Protein AF-A0A1B0FMY4-F1 (afdb_monomer_lite)

Organism: Glossina morsitans morsitans (NCBI:txid37546)

Secondary structure (DSSP, 8-state):
--------TT-SPPHHHHHHHHHHHHHHHTT-S------SSSSTT-GGGG-TT--EEEE--------TTT-SSHHHHHHHHGGG--TT-EEEE----HHHHHHHHHHHHHTT-SEEEEPPPGGGG--SHHHHHHHHHS-HHHHHHHHHHHHHHHHHHHHH-TT----S-TT-----HHHHHHHHH---TTSSEEEEETTEEEEE----SHHHHHHHHHHHHHHTTT--SPPEEEE---TT--HHHHHHHHHHH---SEEEE--S---S-----GGG--SS-HHHHHHHHHHHHHHHHHHHHTS-------

Structure (mmCIF, N/CA/C/O backbone):
data_AF-A0A1B0FMY4-F1
#
_entry.id   AF-A0A1B0FMY4-F1
#
loop_
_atom_site.group_PDB
_atom_site.id
_atom_site.type_symbol
_atom_site.label_atom_id
_atom_site.label_alt_id
_atom_site.label_comp_id
_atom_site.label_asym_id
_atom_site.label_entity_id
_atom_site.label_seq_id
_atom_site.pdbx_PDB_ins_code
_atom_site.Cartn_x
_atom_site.Cartn_y
_atom_site.Cartn_z
_atom_site.occupancy
_atom_site.B_iso_or_equiv
_atom_site.auth_seq_id
_atom_site.auth_comp_id
_atom_site.auth_asym_id
_atom_site.auth_atom_id
_atom_site.pdbx_PDB_model_num
ATOM 1 N N . MET A 1 1 ? -34.834 23.095 -19.438 1.00 34.38 1 MET A N 1
ATOM 2 C CA . MET A 1 1 ? -33.749 24.004 -19.847 1.00 34.38 1 MET A CA 1
ATOM 3 C C . MET A 1 1 ? -32.543 23.651 -18.997 1.00 34.38 1 MET A C 1
ATOM 5 O O . MET A 1 1 ? -32.388 24.184 -17.913 1.00 34.38 1 MET A O 1
ATOM 9 N N . VAL A 1 2 ? -31.801 22.627 -19.425 1.00 37.75 2 VAL A N 1
ATOM 10 C CA . VAL A 1 2 ? -30.472 22.299 -18.890 1.00 37.75 2 VAL A CA 1
ATOM 11 C C . VAL A 1 2 ? -29.518 22.676 -20.009 1.00 37.75 2 VAL A C 1
ATOM 13 O O . VAL A 1 2 ? -29.134 21.857 -20.834 1.00 37.75 2 VAL A O 1
ATOM 16 N N . GLN A 1 3 ? -29.319 23.974 -20.128 1.00 39.34 3 GLN A N 1
ATOM 17 C CA . GLN A 1 3 ? -28.393 24.634 -21.027 1.00 39.34 3 GLN A CA 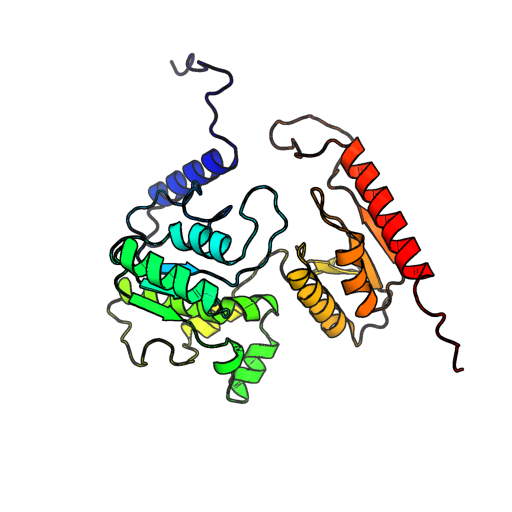1
ATOM 18 C C . GLN A 1 3 ? -28.026 25.910 -20.276 1.00 39.34 3 GLN A C 1
ATOM 20 O O . GLN A 1 3 ? -28.923 26.575 -19.760 1.00 39.34 3 GLN A O 1
ATOM 25 N N . ASP A 1 4 ? -26.725 26.159 -20.178 1.00 42.41 4 ASP A N 1
ATOM 26 C CA . ASP A 1 4 ? -26.101 27.382 -19.660 1.00 42.41 4 ASP A CA 1
ATOM 27 C C . ASP A 1 4 ? -25.738 27.387 -18.165 1.00 42.41 4 ASP A C 1
ATOM 29 O O . ASP A 1 4 ? -26.227 28.192 -17.381 1.00 42.41 4 ASP A O 1
ATOM 33 N N . ALA A 1 5 ? -24.804 26.505 -17.796 1.00 45.34 5 ALA A N 1
ATOM 34 C CA . ALA A 1 5 ? -23.846 26.775 -16.719 1.00 45.34 5 ALA A CA 1
ATOM 35 C C . ALA A 1 5 ? -22.511 26.072 -17.039 1.00 45.34 5 ALA A C 1
ATOM 37 O O . ALA A 1 5 ? -22.178 25.027 -16.485 1.00 45.34 5 ALA A O 1
ATOM 38 N N . GLN A 1 6 ? -21.786 26.603 -18.023 1.00 46.53 6 GLN A N 1
ATOM 39 C CA . GLN A 1 6 ? -20.335 26.435 -18.118 1.00 46.53 6 GLN A CA 1
ATOM 40 C C . GLN A 1 6 ? -19.760 27.814 -17.825 1.00 46.53 6 GLN A C 1
ATOM 42 O O . GLN A 1 6 ? -19.606 28.615 -18.745 1.00 46.53 6 GLN A O 1
ATOM 47 N N . ASP A 1 7 ? -19.537 28.115 -16.546 1.00 47.81 7 ASP A N 1
ATOM 48 C CA . ASP A 1 7 ? -19.221 29.484 -16.154 1.00 47.81 7 ASP A CA 1
ATOM 49 C C . ASP A 1 7 ? -17.714 29.779 -16.175 1.00 47.81 7 ASP A C 1
ATOM 51 O O . ASP A 1 7 ? -17.372 30.899 -16.535 1.00 47.81 7 ASP A O 1
ATOM 55 N N . PHE A 1 8 ? -16.783 28.834 -15.944 1.00 54.00 8 PHE A N 1
ATOM 56 C CA . PHE A 1 8 ? -15.337 29.101 -16.137 1.00 54.00 8 PHE A CA 1
ATOM 57 C C . PHE A 1 8 ? -14.478 27.857 -16.460 1.00 54.00 8 PHE A C 1
ATOM 59 O O . PHE A 1 8 ? -14.762 26.748 -16.018 1.00 54.00 8 PHE A O 1
ATOM 66 N N . GLU A 1 9 ? -13.333 28.056 -17.136 1.00 49.44 9 GLU A N 1
ATOM 67 C CA . GLU A 1 9 ? -12.286 27.037 -17.416 1.00 49.44 9 GLU A CA 1
ATOM 68 C C . GLU A 1 9 ? -11.701 26.356 -16.149 1.00 49.44 9 GLU A C 1
ATOM 70 O O . GLU A 1 9 ? -11.003 25.350 -16.253 1.00 49.44 9 GLU A O 1
ATOM 75 N N . ASN A 1 10 ? -12.014 26.877 -14.953 1.00 55.12 10 ASN A N 1
ATOM 76 C CA . ASN A 1 10 ? -11.574 26.401 -13.634 1.00 55.12 10 ASN A CA 1
ATOM 77 C C . ASN A 1 10 ? -12.690 25.735 -12.790 1.00 55.12 10 ASN A C 1
ATOM 79 O O . ASN A 1 10 ? -12.494 25.539 -11.592 1.00 55.12 10 ASN A O 1
ATOM 83 N N . ASP A 1 11 ? -13.850 25.391 -13.362 1.00 67.62 11 ASP A N 1
ATOM 84 C CA . ASP A 1 11 ? -14.962 24.780 -12.601 1.00 67.62 11 ASP A CA 1
ATOM 85 C C . ASP A 1 11 ? -14.730 23.312 -12.210 1.00 67.62 11 ASP A C 1
ATOM 87 O O . ASP A 1 11 ? -15.374 22.787 -11.300 1.00 67.62 11 ASP A O 1
ATOM 91 N N . MET A 1 12 ? -13.816 22.614 -12.888 1.00 68.94 12 MET A N 1
ATOM 92 C CA . MET A 1 12 ? -13.574 21.204 -12.600 1.00 68.94 12 MET A CA 1
ATOM 93 C C . MET A 1 12 ? -12.567 21.059 -11.451 1.00 68.94 12 MET A C 1
ATOM 95 O O . MET A 1 12 ? -11.450 21.578 -11.551 1.00 68.94 12 MET A O 1
ATOM 99 N N . PRO A 1 13 ? -12.903 20.329 -10.368 1.00 78.75 13 PRO A N 1
ATOM 100 C CA . PRO A 1 13 ? -11.942 20.029 -9.319 1.00 78.75 13 PRO A CA 1
ATOM 101 C C . PRO A 1 13 ? -10.708 19.344 -9.908 1.00 78.75 13 PRO A C 1
ATOM 103 O O . PRO A 1 13 ? -10.810 18.596 -10.883 1.00 78.75 13 PRO A O 1
ATOM 106 N N . ALA A 1 14 ? -9.549 19.528 -9.270 1.00 82.94 14 ALA A N 1
ATOM 107 C CA . ALA A 1 14 ? -8.364 18.741 -9.597 1.00 82.94 14 ALA A CA 1
ATOM 108 C C . ALA A 1 14 ? -8.722 17.245 -9.663 1.00 82.94 14 ALA A C 1
ATOM 110 O O . ALA A 1 14 ? -9.517 16.770 -8.853 1.00 82.94 14 ALA A O 1
ATOM 111 N N . TYR A 1 15 ? -8.123 16.505 -10.598 1.00 83.88 15 TYR A N 1
ATOM 112 C CA . TYR A 1 15 ? -8.534 15.138 -10.944 1.00 83.88 15 TYR A CA 1
ATOM 113 C C . TYR A 1 15 ? -8.794 14.229 -9.727 1.00 83.88 15 TYR A C 1
ATOM 115 O O . TYR A 1 15 ? -9.837 13.587 -9.637 1.00 83.88 15 TYR A O 1
ATOM 123 N N . PHE A 1 16 ? -7.892 14.226 -8.739 1.00 86.25 16 PHE A N 1
ATOM 124 C CA . PHE A 1 16 ? -8.052 13.398 -7.539 1.00 86.25 16 PHE A CA 1
ATOM 125 C C . PHE A 1 16 ? -9.198 13.867 -6.620 1.00 86.25 16 PHE A C 1
ATOM 127 O O . PHE A 1 16 ? -9.898 13.035 -6.041 1.00 86.25 16 PHE A O 1
ATOM 134 N N . ASN A 1 17 ? -9.456 15.178 -6.547 1.00 89.81 17 ASN A N 1
ATOM 135 C CA . ASN A 1 17 ? -10.616 15.726 -5.840 1.00 89.81 17 ASN A CA 1
ATOM 136 C C . ASN A 1 17 ? -11.909 15.310 -6.544 1.00 89.81 17 ASN A C 1
ATOM 138 O O . ASN A 1 17 ? -12.839 14.860 -5.885 1.00 89.81 17 ASN A O 1
ATOM 142 N N . PHE A 1 18 ? -11.950 15.404 -7.878 1.00 90.81 18 PHE A N 1
ATOM 143 C CA . PHE A 1 18 ? -13.108 14.988 -8.668 1.00 90.81 18 PHE A CA 1
ATOM 144 C C . PHE A 1 18 ? -13.426 13.499 -8.469 1.00 90.81 18 PHE A C 1
ATOM 146 O O . PHE A 1 18 ? -14.577 13.146 -8.198 1.00 90.81 18 PHE A O 1
ATOM 153 N N . LEU A 1 19 ? -12.412 12.627 -8.532 1.00 92.88 19 LEU A N 1
ATOM 154 C CA . LEU A 1 19 ? -12.582 11.195 -8.272 1.00 92.88 19 LEU A CA 1
ATOM 155 C C . LEU A 1 19 ? -13.073 10.920 -6.849 1.00 92.88 19 LEU A C 1
ATOM 157 O O . LEU A 1 19 ? -13.980 10.114 -6.661 1.00 92.88 19 LEU A O 1
ATOM 161 N N . THR A 1 20 ? -12.509 11.605 -5.854 1.00 93.56 20 THR A N 1
ATOM 162 C CA . THR A 1 20 ? -12.896 11.440 -4.447 1.00 93.56 20 THR A CA 1
ATOM 163 C C . THR A 1 20 ? -14.341 11.882 -4.210 1.00 93.56 20 THR A C 1
ATOM 165 O O . THR A 1 20 ? -15.115 11.154 -3.589 1.00 93.56 20 THR A O 1
ATOM 168 N N . THR A 1 21 ? -14.749 13.029 -4.761 1.00 93.94 21 THR A N 1
ATOM 169 C CA . THR A 1 21 ? -16.142 13.495 -4.712 1.00 93.94 21 THR A CA 1
ATOM 170 C C . THR A 1 21 ? -17.087 12.515 -5.407 1.00 93.94 21 THR A C 1
ATOM 172 O O . THR A 1 21 ? -18.129 12.175 -4.849 1.00 93.94 21 THR A O 1
ATOM 175 N N . SER A 1 22 ? -16.706 12.010 -6.584 1.00 95.19 22 SER A N 1
ATOM 176 C CA . SER A 1 22 ? -17.496 11.020 -7.326 1.00 95.19 22 SER A CA 1
ATOM 177 C C . SER A 1 22 ? -17.652 9.714 -6.540 1.00 95.19 22 SER A C 1
ATOM 179 O O . SER A 1 22 ? -18.751 9.172 -6.460 1.00 95.19 22 SER A O 1
ATOM 181 N N . ALA A 1 23 ? -16.585 9.235 -5.893 1.00 96.12 23 ALA A N 1
ATOM 182 C CA . ALA A 1 23 ? -16.630 8.041 -5.053 1.00 96.12 23 ALA A CA 1
ATOM 183 C C . ALA A 1 23 ? -17.589 8.213 -3.865 1.00 96.12 23 ALA A C 1
ATOM 185 O O . ALA A 1 23 ? -18.405 7.330 -3.605 1.00 96.12 23 ALA A O 1
ATOM 186 N N . PHE A 1 24 ? -17.553 9.361 -3.177 1.00 95.81 24 PHE A N 1
ATOM 187 C CA . PHE A 1 24 ? -18.487 9.632 -2.080 1.00 95.81 24 PHE A CA 1
ATOM 188 C C . PHE A 1 24 ? -19.941 9.701 -2.537 1.00 95.81 24 PHE A C 1
ATOM 190 O O . PHE A 1 24 ? -20.808 9.188 -1.832 1.00 95.81 24 PHE A O 1
ATOM 197 N N . HIS A 1 25 ? -20.211 10.288 -3.705 1.00 96.06 25 HIS A N 1
ATOM 198 C CA . HIS A 1 25 ? -21.557 10.293 -4.273 1.00 96.06 25 HIS A CA 1
ATOM 199 C C . HIS A 1 25 ? -22.074 8.865 -4.488 1.00 96.06 25 HIS A C 1
ATOM 201 O O . HIS A 1 25 ? -23.148 8.533 -3.996 1.00 96.06 25 HIS A O 1
ATOM 207 N N . VAL A 1 26 ? -21.263 7.994 -5.100 1.00 97.81 26 VAL A N 1
ATOM 208 C CA . VAL A 1 26 ? -21.614 6.580 -5.300 1.00 97.81 26 VAL A CA 1
ATOM 209 C C . VAL A 1 26 ? -21.835 5.857 -3.968 1.00 97.81 26 VAL A C 1
ATOM 211 O O . VAL A 1 26 ? -22.811 5.132 -3.826 1.00 97.81 26 VAL A O 1
ATOM 214 N N . PHE A 1 27 ? -20.982 6.060 -2.958 1.00 96.94 27 PHE A N 1
ATOM 215 C CA . PHE A 1 27 ? -21.157 5.410 -1.650 1.00 96.94 27 PHE A CA 1
ATOM 216 C C . PHE A 1 27 ? -22.459 5.814 -0.949 1.00 96.94 27 PHE A C 1
ATOM 218 O O . PHE A 1 27 ? -23.091 4.976 -0.302 1.00 96.94 27 PHE A O 1
ATOM 225 N N . LEU A 1 28 ? -22.854 7.084 -1.068 1.00 95.81 28 LEU A N 1
ATOM 226 C CA . LEU A 1 28 ? -24.106 7.589 -0.508 1.00 95.81 28 LEU A CA 1
ATOM 227 C C . LEU A 1 28 ? -25.321 7.029 -1.254 1.00 95.81 28 LEU A C 1
ATOM 229 O O . LEU A 1 28 ? -26.278 6.599 -0.606 1.00 95.81 28 LEU A O 1
ATOM 233 N N . ASP A 1 29 ? -25.262 6.988 -2.584 1.00 98.00 29 ASP A N 1
ATOM 234 C CA . ASP A 1 29 ? -26.341 6.474 -3.431 1.00 98.00 29 ASP A CA 1
ATOM 235 C C . ASP A 1 29 ? -26.553 4.965 -3.230 1.00 98.00 29 ASP A C 1
ATOM 237 O O . ASP A 1 29 ? -27.689 4.512 -3.069 1.00 98.00 29 ASP A O 1
ATOM 241 N N . GLU A 1 30 ? -25.461 4.201 -3.130 1.00 98.00 30 GLU A N 1
ATOM 242 C CA . GLU A 1 30 ? -25.470 2.758 -2.848 1.00 98.00 30 GLU A CA 1
ATOM 243 C C . GLU A 1 30 ? -25.744 2.428 -1.369 1.00 98.00 30 GLU A C 1
ATOM 245 O O . GLU A 1 30 ? -25.925 1.263 -1.016 1.00 98.00 30 GLU A O 1
ATOM 250 N N . LYS A 1 31 ? -25.801 3.440 -0.489 1.00 96.94 31 LYS A N 1
ATOM 251 C CA . LYS A 1 31 ? -26.086 3.306 0.954 1.00 96.94 31 LYS A CA 1
ATOM 252 C C . LYS A 1 31 ? -25.195 2.274 1.647 1.00 96.94 31 LYS A C 1
ATOM 2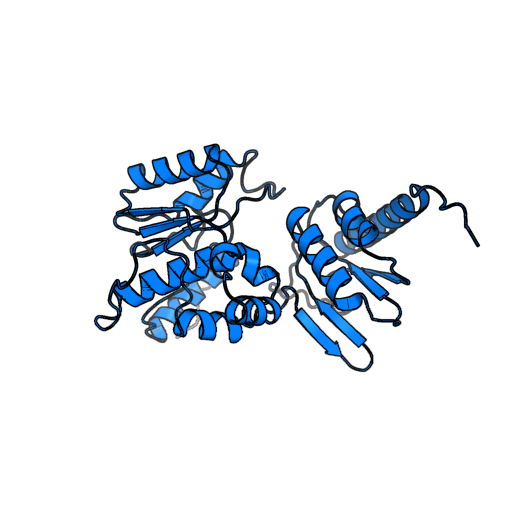54 O O . LYS A 1 31 ? -25.672 1.451 2.429 1.00 96.94 31 LYS A O 1
ATOM 259 N N . VAL A 1 32 ? -23.899 2.313 1.353 1.00 95.06 32 VAL A N 1
ATOM 260 C CA . VAL A 1 32 ? -22.942 1.356 1.921 1.00 95.06 32 VAL A CA 1
ATOM 261 C C . VAL A 1 32 ? -22.835 1.508 3.443 1.00 95.06 32 VAL A C 1
ATOM 263 O O . VAL A 1 32 ? -22.767 2.621 3.964 1.00 95.06 32 VAL A O 1
ATOM 266 N N . ASP A 1 33 ? -22.769 0.387 4.165 1.00 91.69 33 ASP A N 1
ATOM 267 C CA . ASP A 1 33 ? -22.637 0.395 5.631 1.00 91.69 33 ASP A CA 1
ATOM 268 C C . ASP A 1 33 ? -21.240 0.845 6.091 1.00 91.69 33 ASP A C 1
ATOM 270 O O . ASP A 1 33 ? -21.073 1.465 7.143 1.00 91.69 33 ASP A O 1
ATOM 274 N N . VAL A 1 34 ? -20.211 0.495 5.311 1.00 92.50 34 VAL A N 1
ATOM 275 C CA . VAL A 1 34 ? -18.798 0.720 5.629 1.00 92.50 34 VAL A CA 1
ATOM 276 C C . VAL A 1 34 ? -18.044 1.115 4.365 1.00 92.50 34 VAL A C 1
ATOM 278 O O . VAL A 1 34 ? -18.141 0.444 3.340 1.00 92.50 34 VAL A O 1
ATOM 281 N N . VAL A 1 35 ? -17.222 2.160 4.471 1.00 94.50 35 VAL A N 1
ATOM 282 C CA . VAL A 1 35 ? -16.266 2.566 3.434 1.00 94.50 35 VAL A CA 1
ATOM 283 C C . VAL A 1 35 ? -14.849 2.270 3.913 1.00 94.50 35 VAL A C 1
ATOM 285 O O . VAL A 1 35 ? -14.448 2.703 4.995 1.00 94.50 35 VAL A O 1
ATOM 288 N N . ILE A 1 36 ? -14.074 1.566 3.088 1.00 94.81 36 ILE A N 1
ATOM 289 C CA . ILE A 1 36 ? -12.621 1.453 3.241 1.00 94.81 36 ILE A CA 1
ATOM 290 C C . ILE A 1 36 ? -12.002 2.506 2.323 1.00 94.81 36 ILE A C 1
ATOM 292 O O . ILE A 1 36 ? -12.085 2.381 1.104 1.00 94.81 36 ILE A O 1
ATOM 296 N N . LEU A 1 37 ? -11.424 3.553 2.909 1.00 95.56 37 LEU A N 1
ATOM 297 C CA . LEU A 1 37 ? -10.905 4.703 2.171 1.00 95.56 37 LEU A CA 1
ATOM 298 C C . LEU A 1 37 ? -9.374 4.733 2.225 1.00 95.56 37 LEU A C 1
ATOM 300 O O . LEU A 1 37 ? -8.791 4.926 3.292 1.00 95.56 37 LEU A O 1
ATOM 304 N N . GLU A 1 38 ? -8.733 4.528 1.075 1.00 94.81 38 GLU A N 1
ATOM 305 C CA . GLU A 1 38 ? -7.287 4.698 0.912 1.00 94.81 38 GLU A CA 1
ATOM 306 C C . GLU A 1 38 ? -6.962 6.178 0.684 1.00 94.81 38 GLU A C 1
ATOM 308 O O . GLU A 1 38 ? -7.573 6.841 -0.152 1.00 94.81 38 GLU A O 1
ATOM 313 N N . VAL A 1 39 ? -5.987 6.690 1.431 1.00 94.00 39 VAL A N 1
ATOM 314 C CA . VAL A 1 39 ? -5.472 8.054 1.266 1.00 94.00 39 VAL A CA 1
ATOM 315 C C . VAL A 1 39 ? -4.630 8.126 -0.004 1.00 94.00 39 VAL A C 1
ATOM 317 O O . VAL A 1 39 ? -3.775 7.267 -0.207 1.00 94.00 39 VAL A O 1
ATOM 320 N N . GLY A 1 40 ? -4.794 9.179 -0.808 1.00 88.44 40 GLY A N 1
ATOM 321 C CA . GLY A 1 40 ? -3.970 9.384 -1.999 1.00 88.44 40 GLY A CA 1
ATOM 322 C C . GLY A 1 40 ? -2.512 9.697 -1.660 1.00 88.44 40 GLY A C 1
ATOM 323 O O . GLY A 1 40 ? -1.610 8.896 -1.903 1.00 88.44 40 GLY A O 1
ATOM 324 N N . ILE A 1 41 ? -2.262 10.886 -1.110 1.00 84.75 41 ILE A N 1
ATOM 325 C CA . ILE A 1 41 ? -0.918 11.388 -0.806 1.00 84.75 41 ILE A CA 1
ATOM 326 C C . ILE A 1 41 ? -0.914 12.012 0.593 1.00 84.75 41 ILE A C 1
ATOM 328 O O . ILE A 1 41 ? -1.572 13.010 0.865 1.00 84.75 41 ILE A O 1
ATOM 332 N N . GLY A 1 42 ? -0.106 11.452 1.494 1.00 89.69 42 GLY A N 1
ATOM 333 C CA . GLY A 1 42 ? 0.049 11.984 2.851 1.00 89.69 42 GLY A CA 1
ATOM 334 C C . GLY A 1 42 ? -1.077 11.564 3.781 1.00 89.69 42 GLY A C 1
ATOM 335 O O . GLY A 1 42 ? -1.121 10.398 4.171 1.00 89.69 42 GLY A O 1
ATOM 336 N N . GLY A 1 43 ? -1.915 12.519 4.184 1.00 93.81 43 GLY A N 1
ATOM 337 C CA . GLY A 1 43 ? -3.011 12.307 5.132 1.00 93.81 43 GLY A CA 1
ATOM 338 C C . GLY A 1 43 ? -3.673 13.607 5.578 1.00 93.81 43 GLY A C 1
ATOM 339 O O . GLY A 1 43 ? -4.827 13.834 5.246 1.00 93.81 43 GLY A O 1
ATOM 340 N N . GLU A 1 44 ? -2.956 14.483 6.293 1.00 95.38 44 GLU A N 1
ATOM 341 C CA . GLU A 1 44 ? -3.525 15.710 6.891 1.00 95.38 44 GLU A CA 1
ATOM 342 C C . GLU A 1 44 ? -4.243 16.583 5.859 1.00 95.38 44 GLU A C 1
ATOM 344 O O . GLU A 1 44 ? -5.365 17.019 6.106 1.00 95.38 44 GLU A O 1
ATOM 349 N N . PHE A 1 45 ? -3.616 16.777 4.699 1.00 92.94 45 PHE A N 1
ATOM 350 C CA . PHE A 1 45 ? -4.107 17.646 3.628 1.00 92.94 45 PHE A CA 1
ATOM 351 C C . PHE A 1 45 ? -4.636 16.880 2.410 1.00 92.94 45 PHE A C 1
ATOM 353 O O . PHE A 1 45 ? -4.858 17.478 1.359 1.00 92.94 45 PHE A O 1
ATOM 360 N N . ASP A 1 46 ? -4.815 15.564 2.523 1.00 94.12 46 ASP A N 1
ATOM 361 C CA . ASP A 1 46 ? -5.356 14.768 1.424 1.00 94.12 46 ASP A CA 1
ATOM 362 C C . ASP A 1 46 ? -6.866 15.005 1.276 1.00 94.12 46 ASP A C 1
ATOM 364 O O . ASP A 1 46 ? -7.587 15.144 2.267 1.00 94.12 46 ASP A O 1
ATOM 368 N N . CYS A 1 47 ? -7.371 15.023 0.041 1.00 93.06 47 CYS A N 1
ATOM 369 C CA . CYS A 1 47 ? -8.787 15.297 -0.218 1.00 93.06 47 CYS A CA 1
ATOM 370 C C . CYS A 1 47 ? -9.740 14.219 0.334 1.00 93.06 47 CYS A C 1
ATOM 372 O O . CYS A 1 47 ? -10.917 14.498 0.556 1.00 93.06 47 CYS A O 1
ATOM 374 N N . THR A 1 48 ? -9.240 13.015 0.637 1.00 95.31 48 THR A N 1
ATOM 375 C CA . THR A 1 48 ? -10.008 11.973 1.338 1.00 95.31 48 THR A CA 1
ATOM 376 C C . THR A 1 48 ? -10.226 12.300 2.818 1.00 95.31 48 THR A C 1
ATOM 378 O O . THR A 1 48 ? -11.176 11.805 3.428 1.00 95.31 48 THR A O 1
ATOM 381 N N . ASN A 1 49 ? -9.409 13.179 3.414 1.00 96.25 49 ASN A N 1
ATOM 382 C CA . ASN A 1 49 ? -9.418 13.476 4.850 1.00 96.25 49 ASN A CA 1
ATOM 383 C C . ASN A 1 49 ? -10.568 14.403 5.303 1.00 96.25 49 ASN A C 1
ATOM 385 O O . ASN A 1 49 ? -10.522 15.006 6.381 1.00 96.25 49 ASN A O 1
ATOM 389 N N . ILE A 1 50 ? -11.628 14.503 4.504 1.00 94.31 50 ILE A N 1
ATOM 390 C CA . ILE A 1 50 ? -12.835 15.269 4.827 1.00 94.31 50 ILE A CA 1
ATOM 391 C C . ILE A 1 50 ? -13.839 14.472 5.666 1.00 94.31 50 ILE A C 1
ATOM 393 O O . ILE A 1 50 ? -14.731 15.066 6.264 1.00 94.31 50 ILE A O 1
ATOM 397 N N . VAL A 1 51 ? -13.698 13.142 5.744 1.00 94.38 51 VAL A N 1
ATOM 398 C CA . VAL A 1 51 ? -14.633 12.269 6.470 1.00 94.38 51 VAL A CA 1
ATOM 399 C C . VAL A 1 51 ? -14.498 12.499 7.982 1.00 94.38 51 VAL A C 1
ATOM 401 O O . VAL A 1 51 ? -13.461 12.171 8.562 1.00 94.38 51 VAL A O 1
ATOM 404 N N . PRO A 1 52 ? -15.519 13.048 8.669 1.00 92.62 52 PRO A N 1
ATOM 405 C CA . PRO A 1 52 ? -15.386 13.414 10.080 1.00 92.62 52 PRO A CA 1
ATOM 406 C C . PRO A 1 52 ? -15.524 12.210 11.021 1.00 92.62 52 PRO A C 1
ATOM 408 O O . PRO A 1 52 ? -15.013 12.236 12.138 1.00 92.62 52 PRO A O 1
ATOM 411 N N . ASN A 1 53 ? -16.212 11.154 10.579 1.00 90.62 53 ASN A N 1
ATOM 412 C CA . ASN A 1 53 ? -16.601 10.007 11.397 1.00 90.62 53 ASN A CA 1
ATOM 413 C C . ASN A 1 53 ? -15.732 8.760 11.143 1.00 90.62 53 ASN A C 1
ATOM 415 O O . ASN A 1 53 ? -16.234 7.637 11.101 1.00 90.62 53 ASN A O 1
ATOM 419 N N . THR A 1 54 ? -14.424 8.939 10.958 1.00 95.50 54 THR A N 1
ATOM 420 C CA . THR A 1 54 ? -13.485 7.817 10.812 1.00 95.50 54 THR A CA 1
ATOM 421 C C . THR A 1 54 ? -13.371 7.059 12.132 1.00 95.50 54 THR A C 1
ATOM 423 O O . THR A 1 54 ? -12.710 7.516 13.060 1.00 95.50 54 THR A O 1
ATOM 426 N N . LYS A 1 55 ? -14.020 5.894 12.239 1.00 94.69 55 LYS A N 1
ATOM 427 C CA . LYS A 1 55 ? -14.019 5.091 13.477 1.00 94.69 55 LYS A CA 1
ATOM 428 C C . LYS A 1 55 ? -12.725 4.318 13.714 1.00 94.69 55 LYS A C 1
ATOM 430 O O . LYS A 1 55 ? -12.324 4.116 14.858 1.00 94.69 55 LYS A O 1
ATOM 435 N N . THR A 1 56 ? -12.089 3.884 12.632 1.00 96.50 56 THR A N 1
ATOM 436 C CA . THR A 1 56 ? -10.844 3.116 12.662 1.00 96.50 56 THR A CA 1
ATOM 437 C C . THR A 1 56 ? -9.872 3.731 11.668 1.00 96.50 56 THR A C 1
ATOM 439 O O . THR A 1 56 ? -10.235 3.910 10.509 1.00 96.50 56 THR A O 1
ATOM 442 N N . ALA A 1 57 ? -8.656 4.050 12.107 1.00 97.56 57 ALA A N 1
ATOM 443 C CA . ALA A 1 57 ? -7.603 4.598 11.260 1.00 97.56 57 ALA A CA 1
ATOM 444 C C . ALA A 1 57 ? -6.390 3.662 11.239 1.00 97.56 57 ALA A C 1
ATOM 446 O O . ALA A 1 57 ? -5.989 3.126 12.273 1.00 97.56 57 ALA A O 1
ATOM 447 N N . GLY A 1 58 ? -5.806 3.474 10.056 1.00 97.31 58 GLY A N 1
ATOM 448 C CA . GLY A 1 58 ? -4.645 2.618 9.841 1.00 97.31 58 GLY A CA 1
ATOM 449 C C . GLY A 1 58 ? -3.482 3.385 9.242 1.00 97.31 58 GLY A C 1
ATOM 450 O O . GLY A 1 58 ? -3.656 4.074 8.241 1.00 97.31 58 GLY A O 1
ATOM 451 N N . ILE A 1 59 ? -2.295 3.244 9.827 1.00 96.44 59 ILE A N 1
ATOM 452 C CA . ILE A 1 59 ? -1.061 3.833 9.299 1.00 96.44 59 ILE A CA 1
ATOM 453 C C . ILE A 1 59 ? -0.104 2.692 8.950 1.00 96.44 59 ILE A C 1
ATOM 455 O O . ILE A 1 59 ? 0.375 1.970 9.824 1.00 96.44 59 ILE A O 1
ATOM 459 N N . THR A 1 60 ? 0.130 2.498 7.651 1.00 92.06 60 THR A N 1
ATOM 460 C CA . THR A 1 60 ? 1.019 1.454 7.120 1.00 92.06 60 THR A CA 1
ATOM 461 C C . THR A 1 60 ? 2.490 1.782 7.377 1.00 92.06 60 THR A C 1
ATOM 463 O O . THR A 1 60 ? 2.827 2.851 7.894 1.00 92.06 60 THR A O 1
ATOM 466 N N . SER A 1 61 ? 3.387 0.890 6.948 1.00 86.38 61 SER A N 1
ATOM 467 C CA . SER A 1 61 ? 4.827 1.144 6.957 1.00 86.38 61 SER A CA 1
ATOM 468 C C . SER A 1 61 ? 5.187 2.476 6.280 1.00 86.38 61 SER A C 1
ATOM 470 O O . SER A 1 61 ? 4.536 2.929 5.331 1.00 86.38 61 SER A O 1
ATOM 472 N N . LEU A 1 62 ? 6.233 3.124 6.802 1.00 85.06 62 LEU A N 1
ATOM 473 C CA . LEU A 1 62 ? 6.737 4.398 6.293 1.00 85.06 62 LEU A CA 1
ATOM 474 C C . LEU A 1 62 ? 7.985 4.155 5.449 1.00 85.06 62 LEU A C 1
ATOM 476 O O . LEU A 1 62 ? 9.048 3.829 5.979 1.00 85.06 62 LEU A O 1
ATOM 480 N N . GLY A 1 63 ? 7.857 4.360 4.143 1.00 74.00 63 GLY A N 1
ATOM 481 C CA . GLY A 1 63 ? 8.988 4.460 3.231 1.00 74.00 63 GLY A CA 1
ATOM 482 C C . GLY A 1 63 ? 9.404 5.917 3.040 1.00 74.00 63 GLY A C 1
ATOM 483 O O . GLY A 1 63 ? 8.562 6.817 3.038 1.00 74.00 63 GLY A O 1
ATOM 484 N N . LEU A 1 64 ? 10.702 6.158 2.837 1.00 59.47 64 LEU A N 1
ATOM 485 C CA . LEU A 1 64 ? 11.147 7.413 2.232 1.00 59.47 64 LEU A CA 1
ATOM 486 C C . LEU A 1 64 ? 10.724 7.384 0.764 1.00 59.4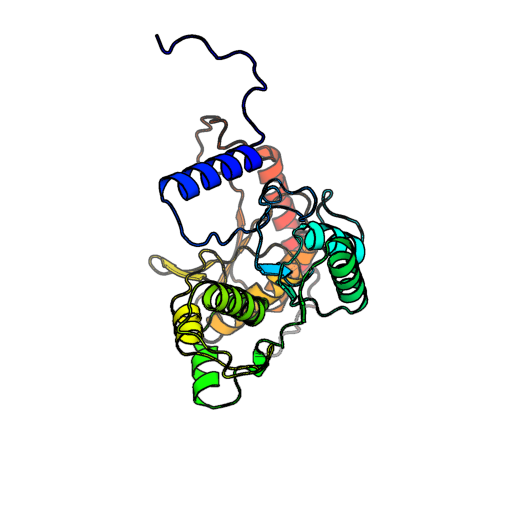7 64 LEU A C 1
ATOM 488 O O . LEU A 1 64 ? 11.427 6.840 -0.090 1.00 59.47 64 LEU A O 1
ATOM 492 N N . GLU A 1 65 ? 9.556 7.938 0.472 1.00 55.38 65 GLU A N 1
ATOM 493 C CA . GLU A 1 65 ? 9.178 8.203 -0.905 1.00 55.38 65 GLU A CA 1
ATOM 494 C C . GLU A 1 65 ? 9.918 9.456 -1.364 1.00 55.38 65 GLU A C 1
ATOM 496 O O . GLU A 1 65 ? 9.723 10.544 -0.830 1.00 55.38 65 GLU A O 1
ATOM 501 N N . GLN A 1 66 ? 10.814 9.300 -2.341 1.00 50.84 66 GLN A N 1
ATOM 502 C CA . GLN A 1 66 ? 11.411 10.432 -3.047 1.00 50.84 66 GLN A CA 1
ATOM 503 C C . GLN A 1 66 ? 10.345 11.056 -3.948 1.00 50.84 66 GLN A C 1
ATOM 505 O O . GLN A 1 66 ? 10.322 10.840 -5.158 1.00 50.84 66 GLN A O 1
ATOM 510 N N . THR A 1 67 ? 9.421 11.793 -3.349 1.00 46.34 67 THR A N 1
ATOM 511 C CA . THR A 1 67 ? 8.521 12.689 -4.061 1.00 46.34 67 THR A CA 1
ATOM 512 C C . THR A 1 67 ? 8.706 14.085 -3.487 1.00 46.34 67 THR A C 1
ATOM 514 O O . THR A 1 67 ? 8.773 14.279 -2.275 1.00 46.34 67 THR A O 1
ATOM 517 N N . ASN A 1 68 ? 8.787 15.079 -4.372 1.00 50.25 68 ASN A N 1
ATOM 518 C CA . ASN A 1 68 ? 8.933 16.499 -4.031 1.00 50.25 68 ASN A CA 1
ATOM 519 C C . ASN A 1 68 ? 7.764 17.056 -3.186 1.00 50.25 68 ASN A C 1
ATOM 521 O O . ASN A 1 68 ? 7.771 18.233 -2.844 1.00 50.25 68 ASN A O 1
ATOM 525 N N . CYS A 1 69 ? 6.755 16.237 -2.879 1.00 50.56 69 CYS A N 1
ATOM 526 C CA . CYS A 1 69 ? 5.461 16.668 -2.367 1.00 50.56 69 CYS A CA 1
ATOM 527 C C . CYS A 1 69 ? 5.249 16.394 -0.876 1.00 50.56 69 CYS A C 1
ATOM 529 O O . CYS A 1 69 ? 4.409 17.057 -0.2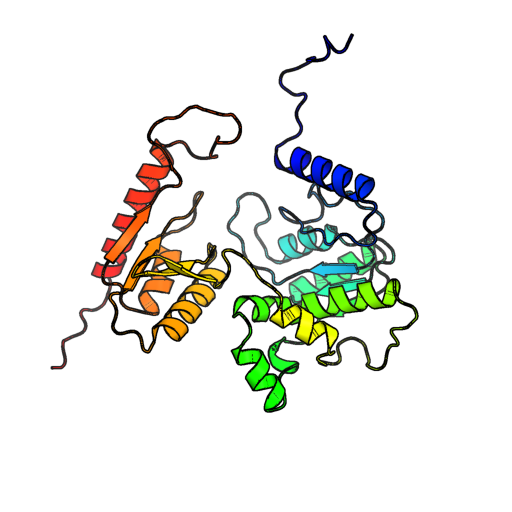80 1.00 50.56 69 CYS A O 1
ATOM 531 N N . LEU A 1 70 ? 5.942 15.418 -0.272 1.00 55.00 70 LEU A N 1
ATOM 532 C CA . LEU A 1 70 ? 5.483 14.881 1.012 1.00 55.00 70 LEU A CA 1
ATOM 533 C C . LEU A 1 70 ? 6.284 15.311 2.228 1.00 55.00 70 LEU A C 1
ATOM 535 O O . LEU A 1 70 ? 5.629 15.692 3.193 1.00 55.00 70 LEU A O 1
ATOM 539 N N . SER A 1 71 ? 7.625 15.242 2.209 1.00 59.41 71 SER A N 1
ATOM 540 C CA . SER A 1 71 ? 8.540 15.738 3.263 1.00 59.41 71 SER A CA 1
ATOM 541 C C . SER A 1 71 ? 9.973 15.208 3.100 1.00 59.41 71 SER A C 1
ATOM 543 O O . SER A 1 71 ? 10.209 14.298 2.308 1.00 59.41 71 SER A O 1
ATOM 545 N N . LYS A 1 72 ? 10.942 15.747 3.859 1.00 73.88 72 LYS A N 1
ATOM 546 C CA . LYS A 1 72 ? 12.358 15.324 3.802 1.00 73.88 72 LYS A CA 1
ATOM 547 C C . LYS A 1 72 ? 12.706 14.233 4.818 1.00 73.88 72 LYS A C 1
ATOM 549 O O . LYS A 1 72 ? 13.727 13.566 4.660 1.00 73.88 72 LYS A O 1
ATOM 554 N N . THR A 1 73 ? 11.882 14.039 5.849 1.00 87.62 73 THR A N 1
ATOM 555 C CA . THR A 1 73 ? 12.139 13.072 6.927 1.00 87.62 73 THR A CA 1
ATOM 556 C C . THR A 1 73 ? 10.961 12.128 7.163 1.00 87.62 73 THR A C 1
ATOM 558 O O . THR A 1 73 ? 9.802 12.469 6.933 1.00 87.62 73 THR A O 1
ATOM 561 N N . LEU A 1 74 ? 11.240 10.934 7.693 1.00 89.06 74 LEU A N 1
ATOM 562 C CA . LEU A 1 74 ? 10.187 9.979 8.060 1.00 89.06 74 LEU A CA 1
ATOM 563 C C . LEU A 1 74 ? 9.276 10.491 9.181 1.00 89.06 74 LEU A C 1
ATOM 565 O O . LEU A 1 74 ? 8.108 10.123 9.210 1.00 89.06 74 LEU A O 1
ATOM 569 N N . LYS A 1 75 ? 9.780 11.361 10.066 1.00 92.75 75 LYS A N 1
ATOM 570 C CA . LYS A 1 75 ? 8.986 11.983 11.137 1.00 92.75 75 LYS A CA 1
ATOM 571 C C . LYS A 1 75 ? 7.898 12.888 10.571 1.00 92.75 75 LYS A C 1
ATOM 573 O O . LYS A 1 75 ? 6.748 12.807 10.988 1.00 92.75 75 LYS A O 1
ATOM 578 N N . GLU A 1 76 ? 8.242 13.708 9.584 1.00 91.75 76 GLU A N 1
ATOM 579 C CA . GLU A 1 76 ? 7.266 14.559 8.904 1.00 91.75 76 GLU A CA 1
ATOM 580 C C . GLU A 1 76 ? 6.267 13.720 8.085 1.00 91.75 76 GLU A C 1
ATOM 582 O O . GLU A 1 76 ? 5.071 14.004 8.096 1.00 91.75 76 GLU A O 1
ATOM 587 N N . ILE A 1 77 ? 6.718 12.631 7.443 1.00 91.38 77 ILE A N 1
ATOM 588 C CA . ILE A 1 77 ? 5.820 11.682 6.758 1.00 91.38 77 ILE A CA 1
ATOM 589 C C . ILE A 1 77 ? 4.853 11.030 7.759 1.00 91.38 77 ILE A C 1
ATOM 591 O O . ILE A 1 77 ? 3.661 10.914 7.472 1.00 91.38 77 ILE A O 1
ATOM 595 N N . ALA A 1 78 ? 5.340 10.628 8.938 1.00 95.12 78 ALA A N 1
ATOM 596 C CA . ALA A 1 78 ? 4.513 10.084 10.012 1.00 95.12 78 ALA A CA 1
ATOM 597 C C . ALA A 1 78 ? 3.463 11.105 10.469 1.00 95.12 78 ALA A C 1
ATOM 599 O O . ALA A 1 78 ? 2.293 10.754 10.608 1.00 95.12 78 ALA A O 1
ATOM 600 N N . TRP A 1 79 ? 3.863 12.370 10.637 1.00 96.25 79 TRP A N 1
ATOM 601 C CA . TRP A 1 79 ? 2.968 13.468 11.002 1.00 96.25 79 TRP A CA 1
ATOM 602 C C . TRP A 1 79 ? 1.865 13.673 9.956 1.00 96.25 79 TRP A C 1
ATOM 604 O O . TRP A 1 79 ? 0.686 13.699 10.308 1.00 96.25 79 TRP A O 1
ATOM 614 N N . GLN A 1 80 ? 2.242 13.740 8.673 1.00 95.44 80 GLN A N 1
ATOM 615 C CA . GLN A 1 80 ? 1.309 13.891 7.553 1.00 95.44 80 GLN A CA 1
ATOM 616 C C . GLN A 1 80 ? 0.309 12.734 7.507 1.00 95.44 80 GLN A C 1
ATOM 618 O O . GLN A 1 80 ? -0.896 12.967 7.471 1.00 95.44 80 GLN A O 1
ATOM 623 N N . LYS A 1 81 ? 0.782 11.483 7.568 1.00 95.62 81 LYS A N 1
ATOM 624 C CA . LYS A 1 81 ? -0.084 10.291 7.528 1.00 95.62 81 LYS A CA 1
ATOM 625 C C . LYS A 1 81 ? -0.994 10.180 8.747 1.00 95.62 81 LYS A C 1
ATOM 627 O O . LYS A 1 81 ? -2.155 9.816 8.607 1.00 95.62 81 LYS A O 1
ATOM 632 N N . ALA A 1 82 ? -0.511 10.556 9.930 1.00 97.50 82 ALA A N 1
ATOM 633 C CA . ALA A 1 82 ? -1.313 10.599 11.152 1.00 97.50 82 ALA A CA 1
ATOM 634 C C . ALA A 1 82 ? -2.393 11.696 11.142 1.00 97.50 82 ALA A C 1
ATOM 636 O O . ALA A 1 82 ? -3.203 11.779 12.064 1.00 97.50 82 ALA A O 1
ATOM 637 N N . GLY A 1 83 ? -2.448 12.532 10.104 1.00 97.06 83 GLY A N 1
ATOM 638 C CA . GLY A 1 83 ? -3.492 13.534 9.947 1.00 97.06 83 GLY A CA 1
AT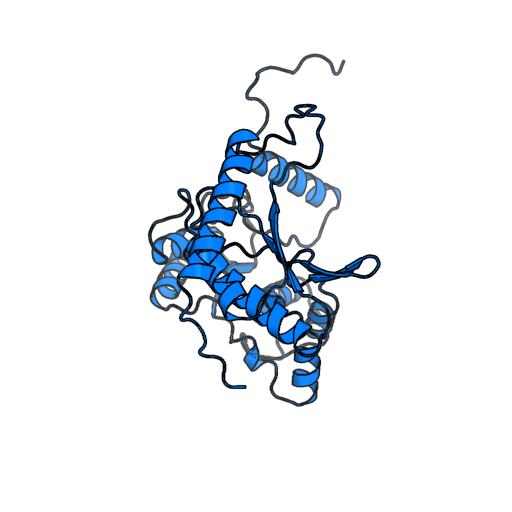OM 639 C C . GLY A 1 83 ? -4.904 13.001 9.698 1.00 97.06 83 GLY A C 1
ATOM 640 O O . GLY A 1 83 ? -5.887 13.713 9.908 1.00 97.06 83 GLY A O 1
ATOM 641 N N . ILE A 1 84 ? -5.023 11.725 9.325 1.00 97.75 84 ILE A N 1
ATOM 642 C CA . ILE A 1 84 ? -6.321 11.058 9.148 1.00 97.75 84 ILE A CA 1
ATOM 643 C C . ILE A 1 84 ? -7.019 10.707 10.466 1.00 97.75 84 ILE A C 1
ATOM 645 O O . ILE A 1 84 ? -8.179 10.298 10.464 1.00 97.75 84 ILE A O 1
ATOM 649 N N . ILE A 1 85 ? -6.317 10.831 11.598 1.00 98.44 85 ILE A N 1
ATOM 650 C CA . ILE A 1 85 ? -6.853 10.501 12.917 1.00 98.44 85 ILE A CA 1
ATOM 651 C C . ILE A 1 85 ? -7.975 11.483 13.264 1.00 98.44 85 ILE A C 1
ATOM 653 O O . ILE A 1 85 ? -7.794 12.704 13.227 1.00 98.44 85 ILE A O 1
ATOM 657 N N . LYS A 1 86 ? -9.132 10.936 13.647 1.00 97.88 86 LYS A N 1
ATOM 658 C CA . LYS A 1 86 ? -10.307 11.703 14.077 1.00 97.88 86 LYS A CA 1
ATOM 659 C C . LYS A 1 86 ? -10.608 11.475 15.566 1.00 97.88 86 LYS A C 1
ATOM 661 O O . LYS A 1 86 ? -10.228 10.429 16.109 1.00 97.88 86 LYS A O 1
ATOM 666 N N . PRO A 1 87 ? -11.298 12.415 16.234 1.00 98.00 87 PRO A N 1
ATOM 667 C CA . PRO A 1 87 ? -11.705 12.247 17.625 1.00 98.00 87 PRO A CA 1
ATOM 668 C C . PRO A 1 87 ? -12.488 10.953 17.858 1.00 98.00 87 PRO A C 1
ATOM 670 O O . PRO A 1 87 ? -13.401 10.622 17.105 1.00 98.00 87 PRO A O 1
ATOM 673 N N . GLY A 1 88 ? -12.123 10.218 18.908 1.00 97.00 88 GLY A N 1
ATOM 674 C CA . GLY A 1 88 ? -12.751 8.950 19.283 1.00 97.00 88 GLY A CA 1
ATOM 675 C C . GLY A 1 88 ? -12.404 7.757 18.384 1.00 97.00 88 GLY A C 1
ATOM 676 O O . GLY A 1 88 ? -12.959 6.682 18.587 1.00 97.00 88 GLY A O 1
ATOM 677 N N . SER A 1 89 ? -11.506 7.917 17.407 1.00 97.06 89 SER A N 1
ATOM 678 C CA . SER A 1 89 ? -11.073 6.811 16.546 1.00 97.06 89 SER A CA 1
ATOM 679 C C . SER A 1 89 ? -10.142 5.833 17.268 1.00 97.06 89 SER A C 1
ATOM 681 O O . SER A 1 89 ? -9.383 6.214 18.165 1.00 97.06 89 SER A O 1
ATOM 683 N N . THR A 1 90 ? -10.180 4.570 16.848 1.00 97.62 90 THR A N 1
ATOM 684 C CA . THR A 1 90 ? -9.156 3.573 17.173 1.00 97.62 90 THR A CA 1
ATOM 685 C C . THR A 1 90 ? -8.070 3.597 16.104 1.00 97.62 90 THR A C 1
ATOM 687 O O . THR A 1 90 ? -8.363 3.440 14.917 1.00 97.62 90 THR A O 1
ATOM 690 N N . VAL A 1 91 ? -6.816 3.769 16.516 1.00 98.25 91 VAL A N 1
ATOM 691 C CA . VAL A 1 91 ? -5.669 3.870 15.609 1.00 98.25 91 VAL A CA 1
ATOM 692 C C . VAL A 1 91 ? -4.829 2.600 15.675 1.00 98.25 91 VAL A C 1
ATOM 694 O O . VAL A 1 91 ? -4.397 2.195 16.753 1.00 98.25 91 VAL A O 1
ATOM 697 N N . TYR A 1 92 ? -4.557 2.011 14.511 1.00 97.88 92 TYR A N 1
ATOM 698 C CA . TYR A 1 92 ? -3.628 0.898 14.341 1.00 97.88 92 TYR A CA 1
ATOM 699 C C . TYR A 1 92 ? -2.454 1.307 13.453 1.00 97.88 92 TYR A C 1
ATOM 701 O O . TYR A 1 92 ? -2.628 2.020 12.463 1.00 97.88 92 TYR A O 1
ATOM 709 N N . THR A 1 93 ? -1.252 0.835 13.777 1.00 96.81 93 THR A N 1
ATOM 710 C CA . THR A 1 93 ? -0.055 1.112 12.977 1.00 96.81 93 THR A CA 1
ATOM 711 C C . THR A 1 93 ? 0.848 -0.108 12.836 1.00 96.81 93 THR A C 1
ATOM 713 O O . THR A 1 93 ? 1.032 -0.848 13.801 1.00 96.81 93 THR A O 1
ATOM 716 N N . SER A 1 94 ? 1.419 -0.305 11.641 1.00 93.94 94 SER A N 1
ATOM 717 C CA . SER A 1 94 ? 2.508 -1.267 11.377 1.00 93.94 94 SER A CA 1
ATOM 718 C C . SER A 1 94 ? 3.887 -0.598 11.294 1.00 93.94 94 SER A C 1
ATOM 720 O O . SER A 1 94 ? 4.867 -1.207 10.867 1.00 93.94 94 SER A O 1
ATOM 722 N N . VAL A 1 95 ? 3.986 0.674 11.691 1.00 93.50 95 VAL A N 1
ATOM 723 C CA . VAL A 1 95 ? 5.258 1.402 11.748 1.00 93.50 95 VAL A CA 1
ATOM 724 C C . VAL A 1 95 ? 6.144 0.823 12.847 1.00 93.50 95 VAL A C 1
ATOM 726 O O . VAL A 1 95 ? 5.703 0.661 13.977 1.00 93.50 95 VAL A O 1
ATOM 729 N N . VAL A 1 96 ? 7.406 0.550 12.505 1.00 90.69 96 VAL A N 1
ATOM 730 C CA . VAL A 1 96 ? 8.382 -0.093 13.406 1.00 90.69 96 VAL A CA 1
ATOM 731 C C . VAL A 1 96 ? 9.330 0.915 14.066 1.00 90.69 96 VAL A C 1
ATOM 733 O O . VAL A 1 96 ? 9.825 0.684 15.163 1.00 90.69 96 VAL A O 1
ATOM 736 N N . ARG A 1 97 ? 9.617 2.046 13.409 1.00 92.62 97 ARG A N 1
ATOM 737 C CA . ARG A 1 97 ? 10.580 3.034 13.924 1.00 92.62 97 ARG A CA 1
ATOM 738 C C . ARG A 1 97 ? 9.969 3.824 15.078 1.00 92.62 97 ARG A C 1
ATOM 740 O O . ARG A 1 97 ? 9.046 4.601 14.838 1.00 92.62 97 ARG A O 1
ATOM 747 N N . GLU A 1 98 ? 10.527 3.688 16.283 1.00 95.25 98 GLU A N 1
ATOM 748 C CA . GLU A 1 98 ? 9.968 4.312 17.496 1.00 95.25 98 GLU A CA 1
ATOM 749 C C . GLU A 1 98 ? 9.804 5.826 17.350 1.00 95.25 98 GLU A C 1
ATOM 751 O O . GLU A 1 98 ? 8.752 6.370 17.650 1.00 95.25 98 GLU A O 1
ATOM 756 N N . GLU A 1 99 ? 10.778 6.499 16.743 1.00 95.50 99 GLU A N 1
ATOM 757 C CA . GLU A 1 99 ? 10.736 7.946 16.509 1.00 95.50 99 GLU A CA 1
ATOM 758 C C . GLU A 1 99 ? 9.549 8.413 15.640 1.00 95.50 99 GLU A C 1
ATOM 760 O O . GLU A 1 99 ? 9.162 9.575 15.688 1.00 95.50 99 GLU A O 1
ATOM 765 N N . CYS A 1 100 ? 8.985 7.528 14.811 1.00 96.25 100 CYS A N 1
ATOM 766 C CA . CYS A 1 100 ? 7.780 7.789 14.021 1.00 96.25 100 CYS A CA 1
ATOM 767 C C . CYS A 1 100 ? 6.516 7.357 14.774 1.00 96.25 100 CYS A C 1
ATOM 769 O O . CYS A 1 100 ? 5.481 8.010 14.660 1.00 96.25 100 CYS A O 1
ATOM 771 N N . ILE A 1 101 ? 6.602 6.277 15.557 1.00 97.50 101 ILE A N 1
ATOM 772 C CA . ILE A 1 101 ? 5.536 5.831 16.462 1.00 97.50 101 ILE A CA 1
ATOM 773 C C . ILE A 1 101 ? 5.222 6.931 17.479 1.00 97.50 101 ILE A C 1
ATOM 775 O O . ILE A 1 101 ? 4.051 7.217 17.708 1.00 97.50 101 ILE A O 1
ATOM 779 N N . GLU A 1 102 ? 6.238 7.587 18.043 1.00 98.06 102 GLU A N 1
ATOM 780 C CA . GLU A 1 102 ? 6.085 8.720 18.960 1.00 98.06 102 GLU A CA 1
ATOM 781 C C . GLU A 1 102 ? 5.290 9.861 18.322 1.00 98.06 102 GLU A C 1
ATOM 783 O O . GLU A 1 102 ? 4.314 10.324 18.909 1.00 98.06 102 GLU A O 1
ATOM 788 N N . ILE A 1 103 ? 5.616 10.233 17.080 1.00 98.06 103 ILE A N 1
ATOM 789 C CA . ILE A 1 103 ? 4.868 11.251 16.329 1.00 98.06 103 ILE A CA 1
ATOM 790 C C . ILE A 1 103 ? 3.403 10.840 16.161 1.00 98.06 103 ILE A C 1
ATOM 792 O O . ILE A 1 103 ? 2.502 11.637 16.419 1.00 98.06 103 ILE A O 1
ATOM 796 N N . ILE A 1 104 ? 3.138 9.592 15.768 1.00 98.38 104 ILE A N 1
ATOM 797 C CA . ILE A 1 104 ? 1.764 9.093 15.617 1.00 98.38 104 ILE A CA 1
ATOM 798 C C . ILE A 1 104 ? 1.032 9.109 16.969 1.00 98.38 104 ILE A C 1
ATOM 800 O O . ILE A 1 104 ? -0.132 9.503 17.036 1.00 98.38 104 ILE A O 1
ATOM 804 N N . ARG A 1 105 ? 1.704 8.715 18.055 1.00 98.38 105 ARG A N 1
ATOM 805 C CA . ARG A 1 105 ? 1.160 8.688 19.419 1.00 98.38 105 ARG A CA 1
ATOM 806 C C . ARG A 1 105 ? 0.816 10.094 19.911 1.00 98.38 105 ARG A C 1
ATOM 808 O O . ARG A 1 105 ? -0.233 10.284 20.523 1.00 98.38 105 ARG A O 1
ATOM 815 N N . ASP A 1 106 ? 1.645 11.086 19.612 1.00 98.44 106 ASP A N 1
ATOM 816 C CA . ASP A 1 106 ? 1.363 12.482 19.949 1.00 98.44 106 ASP A CA 1
ATOM 817 C C . ASP A 1 106 ? 0.208 13.044 19.118 1.00 98.44 106 ASP A C 1
ATOM 819 O O . ASP A 1 106 ? -0.678 13.702 19.668 1.00 98.44 106 ASP A O 1
ATOM 823 N N . ARG A 1 107 ? 0.113 12.674 17.835 1.00 98.25 107 ARG A N 1
ATOM 824 C CA . ARG A 1 107 ? -1.052 12.995 16.994 1.00 98.25 107 ARG A CA 1
ATOM 825 C C . ARG A 1 107 ? -2.336 12.342 17.504 1.00 98.25 107 ARG A C 1
ATOM 827 O O . ARG A 1 107 ? -3.384 12.982 17.481 1.00 98.25 107 ARG A O 1
ATOM 834 N N . CYS A 1 108 ? -2.266 11.119 18.034 1.00 98.50 108 CYS A N 1
ATOM 835 C CA . CYS A 1 108 ? -3.403 10.474 18.697 1.00 98.50 108 CYS A CA 1
ATOM 836 C C . CYS A 1 108 ? -3.903 11.301 19.890 1.00 98.50 108 CYS A C 1
ATOM 838 O O . CYS A 1 108 ? -5.110 11.494 20.027 1.00 98.50 108 CYS A O 1
ATOM 840 N N . LYS A 1 109 ? -2.994 11.824 20.727 1.00 98.38 109 LYS A N 1
ATOM 841 C CA . LYS A 1 109 ? -3.356 12.694 21.861 1.00 98.38 109 LYS A CA 1
ATOM 842 C C . LYS A 1 109 ? -3.971 14.008 21.379 1.00 98.38 109 LYS A C 1
ATOM 844 O O . LYS A 1 109 ? -5.040 14.386 21.849 1.00 98.38 109 LYS A O 1
ATOM 849 N N . GLU A 1 110 ? -3.329 14.674 20.418 1.00 98.31 110 GLU A N 1
ATOM 850 C CA . GLU A 1 110 ? -3.786 15.949 19.847 1.00 98.31 110 GLU A CA 1
ATOM 851 C C . GLU A 1 110 ? -5.197 15.835 19.254 1.00 98.31 110 GLU A C 1
ATOM 853 O O . GLU A 1 110 ? -6.078 16.642 19.551 1.00 98.31 110 GLU A O 1
ATOM 858 N N . LYS A 1 111 ? -5.432 14.792 18.450 1.00 97.81 111 LYS A N 1
ATOM 859 C CA . LYS A 1 111 ? -6.704 14.549 17.757 1.00 97.81 111 LYS A CA 1
ATOM 860 C C . LYS A 1 111 ? -7.723 13.799 18.624 1.00 97.81 111 LYS A C 1
ATOM 862 O O . LYS A 1 111 ? -8.821 13.528 18.146 1.00 97.81 111 LYS A O 1
ATOM 867 N N . ARG A 1 112 ? -7.398 13.498 19.890 1.00 98.06 112 ARG A N 1
ATOM 868 C CA . ARG A 1 112 ? -8.262 12.805 20.867 1.00 98.06 112 ARG A CA 1
ATOM 869 C C . ARG A 1 112 ? -8.745 11.433 20.380 1.00 98.06 112 ARG A C 1
ATOM 871 O O . ARG A 1 112 ? -9.933 11.120 20.475 1.00 98.06 112 ARG A O 1
ATOM 878 N N . ALA A 1 113 ? -7.839 10.626 19.832 1.00 98.06 113 ALA A N 1
ATOM 879 C CA . ALA A 1 113 ? -8.113 9.222 19.535 1.00 98.06 113 ALA A CA 1
ATOM 880 C C . ALA A 1 113 ? -8.497 8.471 20.821 1.00 98.06 113 ALA A C 1
ATOM 882 O O . ALA A 1 113 ? -7.968 8.761 21.895 1.00 98.06 113 ALA A O 1
ATOM 883 N N . ALA A 1 114 ? -9.406 7.504 20.713 1.00 97.38 114 ALA A N 1
ATOM 884 C CA . ALA A 1 114 ? -9.817 6.690 21.855 1.00 97.38 114 ALA A CA 1
ATOM 885 C C . ALA A 1 114 ? -8.723 5.688 22.240 1.00 97.38 114 ALA A C 1
ATOM 887 O O . ALA A 1 114 ? -8.423 5.499 23.419 1.00 97.38 114 ALA A O 1
ATOM 888 N N . HIS A 1 115 ? -8.110 5.064 21.232 1.00 97.06 115 HIS A N 1
ATOM 889 C CA . HIS A 1 115 ? -7.146 3.987 21.419 1.00 97.06 115 HIS A CA 1
ATOM 890 C C . HIS A 1 115 ? -6.031 4.053 20.375 1.00 97.06 115 HIS A C 1
ATOM 892 O O . HIS A 1 115 ? -6.243 4.495 19.245 1.00 97.06 115 HIS A O 1
ATOM 898 N N . PHE A 1 116 ? -4.849 3.576 20.759 1.00 97.69 116 PHE A N 1
ATOM 899 C CA . PHE A 1 116 ? -3.675 3.479 19.900 1.00 97.69 116 PHE A CA 1
ATOM 900 C C . PHE A 1 116 ? -3.022 2.107 20.073 1.00 97.69 116 PHE A C 1
ATOM 902 O O . PHE A 1 116 ? -2.719 1.701 21.197 1.00 97.69 116 PHE A O 1
ATOM 909 N N . HIS A 1 117 ? -2.779 1.418 18.960 1.00 97.25 117 HIS A N 1
ATOM 910 C CA . HIS A 1 117 ? -2.211 0.077 18.937 1.00 97.25 117 HIS A CA 1
ATOM 911 C C . HIS A 1 117 ? -1.142 -0.057 17.851 1.00 97.25 117 HIS A C 1
ATOM 913 O O . HIS A 1 117 ? -1.376 0.246 16.681 1.00 97.25 117 HIS A O 1
ATOM 919 N N . THR A 1 118 ? 0.012 -0.601 18.224 1.00 96.12 118 THR A N 1
ATOM 920 C CA . THR A 1 118 ? 0.968 -1.155 17.259 1.00 96.12 118 THR A CA 1
ATOM 921 C C . THR A 1 118 ? 0.583 -2.605 16.996 1.00 96.12 118 THR A C 1
ATOM 923 O O . THR A 1 118 ? 0.436 -3.370 17.949 1.00 96.12 118 THR A O 1
ATOM 926 N N . VAL A 1 119 ? 0.367 -2.974 15.734 1.00 95.25 119 VAL A N 1
ATOM 927 C CA . VAL A 1 119 ? -0.028 -4.346 15.377 1.00 95.25 119 VAL A CA 1
ATOM 928 C C . VAL A 1 119 ? 1.177 -5.290 15.466 1.00 95.25 119 VAL A C 1
ATOM 930 O O . VAL A 1 119 ? 2.306 -4.845 15.245 1.00 95.25 119 VAL A O 1
ATOM 933 N N . PRO A 1 120 ? 0.977 -6.581 15.786 1.00 93.44 120 PRO A N 1
ATOM 934 C CA . PRO A 1 120 ? 2.076 -7.535 15.818 1.00 93.44 120 PRO A CA 1
ATOM 935 C C . PRO A 1 120 ? 2.604 -7.798 14.403 1.00 93.44 120 PRO A C 1
ATOM 937 O O . PRO A 1 120 ? 1.914 -7.548 13.408 1.00 93.44 120 PRO A O 1
ATOM 940 N N . ASP A 1 121 ? 3.817 -8.338 14.315 1.00 90.25 121 ASP A N 1
ATOM 941 C CA . ASP A 1 121 ? 4.385 -8.763 13.038 1.00 90.25 121 ASP A CA 1
ATOM 942 C C . ASP A 1 121 ? 3.494 -9.821 12.372 1.00 90.25 121 ASP A C 1
ATOM 944 O O . ASP A 1 121 ? 2.925 -10.681 13.048 1.00 90.25 121 ASP A O 1
ATOM 948 N N . PHE A 1 122 ? 3.357 -9.776 11.047 1.00 89.31 122 PHE A N 1
ATOM 949 C CA . PHE A 1 122 ? 2.436 -10.676 10.353 1.00 89.31 122 PHE A CA 1
ATOM 950 C C . PHE A 1 122 ? 2.874 -12.143 10.436 1.00 89.31 122 PHE A C 1
ATOM 952 O O . PHE A 1 122 ? 2.038 -13.041 10.427 1.00 89.31 122 PHE A O 1
ATOM 959 N N . GLU A 1 123 ? 4.169 -12.398 10.616 1.00 88.38 123 GLU A N 1
ATOM 960 C CA . GLU A 1 123 ? 4.692 -13.745 10.848 1.00 88.38 123 GLU A CA 1
ATOM 961 C C . GLU A 1 123 ? 4.174 -14.372 12.143 1.00 88.38 123 GLU A C 1
ATOM 963 O O . GLU A 1 123 ? 4.008 -15.588 12.228 1.00 88.38 123 GLU A O 1
ATOM 968 N N . SER A 1 124 ? 3.848 -13.549 13.144 1.00 91.12 124 SER A N 1
ATOM 969 C CA . SER A 1 124 ? 3.396 -14.041 14.447 1.00 91.12 124 SER A CA 1
ATOM 970 C C . SER A 1 124 ? 2.067 -14.802 14.389 1.00 91.12 124 SER A C 1
ATOM 972 O O . SER A 1 124 ? 1.776 -15.567 15.306 1.00 91.12 124 SER A O 1
ATOM 974 N N . TYR A 1 125 ? 1.299 -14.655 13.307 1.00 90.00 125 TYR A N 1
ATOM 975 C CA . TYR A 1 125 ? 0.034 -15.355 13.087 1.00 90.00 125 TYR A CA 1
ATOM 976 C C . TYR A 1 125 ? 0.212 -16.789 12.573 1.00 90.00 125 TYR A C 1
ATOM 978 O O . TYR A 1 125 ? -0.753 -17.548 12.579 1.00 90.00 125 TYR A O 1
ATOM 986 N N . PHE A 1 126 ? 1.414 -17.173 12.122 1.00 89.88 126 PHE A N 1
ATOM 987 C CA . PHE A 1 126 ? 1.658 -18.454 11.456 1.00 89.88 126 PHE A CA 1
ATOM 988 C C . PHE A 1 126 ? 2.527 -19.392 12.303 1.00 89.88 126 PHE A C 1
ATOM 990 O O . PHE A 1 126 ? 3.681 -19.657 11.978 1.00 89.88 126 PHE A O 1
ATOM 997 N N . GLN A 1 127 ? 1.969 -19.889 13.412 1.00 85.56 127 GLN A N 1
ATOM 998 C CA . GLN A 1 127 ? 2.729 -20.645 14.425 1.00 85.56 127 GLN A CA 1
ATOM 999 C C . GLN A 1 127 ? 2.671 -22.169 14.260 1.00 85.56 127 GLN A C 1
ATOM 1001 O O . GLN A 1 127 ? 3.558 -22.876 14.733 1.00 85.56 127 GLN A O 1
ATOM 1006 N N . ASN A 1 128 ? 1.624 -22.700 13.626 1.00 87.44 128 ASN A N 1
ATOM 1007 C CA . ASN A 1 128 ? 1.440 -24.142 13.449 1.00 87.44 128 ASN A CA 1
ATOM 1008 C C . ASN A 1 128 ? 1.526 -24.551 11.968 1.00 87.44 128 ASN A C 1
ATOM 1010 O O . ASN A 1 128 ? 1.501 -23.719 11.063 1.00 87.44 128 ASN A O 1
ATOM 1014 N N . GLU A 1 129 ? 1.607 -25.859 11.712 1.00 86.56 129 GLU A N 1
ATOM 1015 C CA . GLU A 1 129 ? 1.768 -26.407 10.358 1.00 86.56 129 GLU A CA 1
ATOM 1016 C C . GLU A 1 129 ? 0.637 -25.992 9.400 1.00 86.56 129 GLU A C 1
ATOM 1018 O O . GLU A 1 129 ? 0.872 -25.743 8.216 1.00 86.56 129 GLU A O 1
ATOM 1023 N N . LYS A 1 130 ? -0.598 -25.894 9.903 1.00 86.44 130 LYS A N 1
ATOM 1024 C CA . LYS A 1 130 ? -1.753 -25.473 9.103 1.00 86.44 130 LYS A CA 1
ATOM 1025 C C . LYS A 1 130 ? -1.615 -24.011 8.678 1.00 86.44 130 LYS A C 1
ATOM 1027 O O . LYS A 1 130 ? -1.875 -23.693 7.519 1.00 86.44 130 LYS A O 1
ATOM 1032 N N . ASP A 1 131 ? -1.181 -23.148 9.586 1.00 85.69 131 ASP A N 1
ATOM 1033 C CA . ASP A 1 131 ? -1.005 -21.727 9.305 1.00 85.69 131 ASP A CA 1
ATOM 1034 C C . ASP A 1 131 ? 0.186 -21.493 8.364 1.00 85.69 131 ASP A C 1
ATOM 1036 O O . ASP A 1 131 ? 0.100 -20.682 7.446 1.00 85.69 131 ASP A O 1
ATOM 1040 N N . LEU A 1 132 ? 1.267 -22.265 8.496 1.00 85.50 132 LEU A N 1
ATOM 1041 C CA . LEU A 1 132 ? 2.389 -22.208 7.553 1.00 85.50 132 LEU A CA 1
ATOM 1042 C C . LEU A 1 132 ? 1.961 -22.579 6.124 1.00 85.50 132 LEU A C 1
ATOM 1044 O O . LEU A 1 132 ? 2.307 -21.870 5.181 1.00 85.50 132 LEU A O 1
ATOM 1048 N N . LYS A 1 133 ? 1.131 -23.617 5.956 1.00 86.38 133 LYS A N 1
ATOM 1049 C CA . LYS A 1 133 ? 0.543 -23.961 4.645 1.00 86.38 133 LYS A CA 1
ATOM 1050 C C . LYS A 1 133 ? -0.360 -22.853 4.108 1.00 86.38 133 LYS A C 1
ATOM 1052 O O . LYS A 1 133 ? -0.354 -22.579 2.910 1.00 86.38 133 LYS A O 1
ATOM 1057 N N . LEU A 1 134 ? -1.129 -22.195 4.980 1.00 86.06 134 LEU A N 1
ATOM 1058 C CA . LEU A 1 134 ? -1.908 -21.020 4.592 1.00 86.06 134 LEU A CA 1
ATOM 1059 C C . LEU A 1 134 ? -0.981 -19.915 4.081 1.00 86.06 134 LEU A C 1
ATOM 1061 O O . LEU A 1 134 ? -1.219 -19.391 2.997 1.00 86.06 134 LEU A O 1
ATOM 1065 N N . LYS A 1 135 ? 0.090 -19.595 4.808 1.00 84.56 135 LYS A N 1
ATOM 1066 C CA . LYS A 1 135 ? 1.054 -18.560 4.424 1.00 84.56 135 LYS A CA 1
ATOM 1067 C C . LYS A 1 135 ? 1.635 -18.791 3.028 1.00 84.56 135 LYS A C 1
ATOM 1069 O O . LYS A 1 135 ? 1.726 -17.844 2.254 1.00 84.56 135 LYS A O 1
ATOM 1074 N N . GLU A 1 136 ? 1.968 -20.034 2.680 1.00 82.81 136 GLU A N 1
ATOM 1075 C CA . GLU A 1 136 ? 2.469 -20.399 1.343 1.00 82.81 136 GLU A CA 1
ATOM 1076 C C . GLU A 1 136 ? 1.472 -20.100 0.212 1.00 82.81 136 GLU A C 1
ATOM 1078 O O . GLU A 1 136 ? 1.877 -19.879 -0.930 1.00 82.81 136 GLU A O 1
ATOM 1083 N N . SER A 1 137 ? 0.172 -20.076 0.520 1.00 81.12 137 SER A N 1
ATOM 1084 C CA . SER A 1 137 ? -0.885 -19.731 -0.436 1.00 81.12 137 SER A CA 1
ATOM 1085 C C . SER A 1 137 ? -1.139 -18.223 -0.562 1.00 81.12 137 SER A C 1
ATOM 1087 O O . SER A 1 137 ? -1.810 -17.796 -1.503 1.00 81.12 137 SER A O 1
ATOM 1089 N N . LEU A 1 138 ? -0.608 -17.407 0.355 1.00 81.75 138 LEU A N 1
ATOM 1090 C CA . LEU A 1 138 ? -0.803 -15.959 0.352 1.00 81.75 138 LEU A CA 1
ATOM 1091 C C . LEU A 1 138 ? 0.200 -15.253 -0.566 1.00 81.75 138 LEU A C 1
ATOM 1093 O O . LEU A 1 138 ? 1.310 -15.719 -0.821 1.00 81.75 138 LEU A O 1
ATOM 1097 N N . SER A 1 139 ? -0.184 -14.071 -1.053 1.00 72.44 139 SER A N 1
ATOM 1098 C CA . SER A 1 139 ? 0.736 -13.219 -1.807 1.00 72.44 139 SER A CA 1
ATOM 1099 C C . SER A 1 139 ? 1.786 -12.592 -0.879 1.00 72.44 139 SER A C 1
ATOM 1101 O O . SER A 1 139 ? 1.474 -12.188 0.241 1.00 72.44 139 SER A O 1
ATOM 1103 N N . ASN A 1 140 ? 3.014 -12.399 -1.370 1.00 68.50 140 ASN A N 1
ATOM 1104 C CA . ASN A 1 140 ? 4.062 -11.710 -0.602 1.00 68.50 140 ASN A CA 1
ATOM 1105 C C . ASN A 1 140 ? 3.679 -10.265 -0.218 1.00 68.50 140 ASN A C 1
ATOM 1107 O O . ASN A 1 140 ? 4.198 -9.734 0.756 1.00 68.50 140 ASN A O 1
ATOM 1111 N N . VAL A 1 141 ? 2.765 -9.619 -0.953 1.00 69.50 141 VAL A N 1
ATOM 1112 C CA . VAL A 1 141 ? 2.289 -8.260 -0.627 1.00 69.50 141 VAL A CA 1
ATOM 1113 C C . VAL A 1 141 ? 1.348 -8.276 0.575 1.00 69.50 141 VAL A C 1
ATOM 1115 O O . VAL A 1 141 ? 1.384 -7.358 1.395 1.00 69.50 141 VAL A O 1
ATOM 1118 N N . SER A 1 142 ? 0.573 -9.350 0.739 1.00 72.06 142 SER A N 1
ATOM 1119 C CA . SER A 1 142 ? -0.246 -9.573 1.932 1.00 72.06 142 SER A CA 1
ATOM 1120 C C . SER A 1 142 ? 0.608 -9.655 3.200 1.00 72.06 142 SER A C 1
ATOM 1122 O O . SER A 1 142 ? 0.107 -9.332 4.270 1.00 72.06 142 SER A O 1
ATOM 1124 N N . LEU A 1 143 ? 1.896 -10.009 3.096 1.00 69.69 143 LEU A N 1
ATOM 1125 C CA . LEU A 1 143 ? 2.785 -10.092 4.256 1.00 69.69 143 LEU A CA 1
ATOM 1126 C C . LEU A 1 143 ? 3.112 -8.723 4.873 1.00 69.69 143 LEU A C 1
ATOM 1128 O O . LEU A 1 143 ? 3.242 -8.622 6.086 1.00 69.69 143 LEU A O 1
ATOM 1132 N N . LEU A 1 144 ? 3.196 -7.661 4.064 1.00 73.50 144 LEU A N 1
ATOM 1133 C CA . LEU A 1 144 ? 3.583 -6.327 4.548 1.00 73.50 144 LEU A CA 1
ATOM 1134 C C . LEU A 1 144 ? 2.507 -5.666 5.414 1.00 73.50 144 LEU A C 1
ATOM 1136 O O . LEU A 1 144 ? 2.801 -5.085 6.454 1.00 73.50 144 LEU A O 1
ATOM 1140 N N . ASN A 1 145 ? 1.257 -5.717 4.949 1.00 82.31 145 ASN A N 1
ATOM 1141 C CA . ASN A 1 145 ? 0.141 -4.979 5.546 1.00 82.31 145 ASN A CA 1
ATOM 1142 C C . ASN A 1 145 ? -0.987 -5.899 6.034 1.00 82.31 145 ASN A C 1
ATOM 1144 O O . ASN A 1 145 ? -2.043 -5.408 6.432 1.00 82.31 145 ASN A O 1
ATOM 1148 N N . GLY A 1 146 ? -0.786 -7.221 6.017 1.00 88.62 146 GLY A N 1
ATOM 1149 C CA . GLY A 1 146 ? -1.796 -8.206 6.406 1.00 88.62 146 GLY A CA 1
ATOM 1150 C C . GLY A 1 146 ? -2.238 -8.043 7.854 1.00 88.62 146 GLY A C 1
ATOM 1151 O O . GLY A 1 146 ? -3.436 -7.965 8.113 1.00 88.62 146 GLY A O 1
ATOM 1152 N N . SER A 1 147 ? -1.282 -7.881 8.776 1.00 92.38 147 SER A N 1
ATOM 1153 C CA . SER A 1 147 ? -1.570 -7.682 10.205 1.00 92.38 147 SER A CA 1
ATOM 1154 C C . SER A 1 147 ? -2.413 -6.425 10.422 1.00 92.38 147 SER A C 1
ATOM 1156 O O . SER A 1 147 ? -3.483 -6.475 11.027 1.00 92.38 147 SER A O 1
ATOM 1158 N N . LEU A 1 148 ? -1.994 -5.303 9.825 1.00 93.81 148 LEU A N 1
ATOM 1159 C CA . LEU A 1 148 ? -2.736 -4.048 9.903 1.00 93.81 148 LEU A CA 1
ATOM 1160 C C . LEU A 1 148 ? -4.148 -4.196 9.321 1.00 93.81 148 LEU A C 1
ATOM 1162 O O . LEU A 1 148 ? -5.122 -3.838 9.976 1.00 93.81 148 LEU A O 1
ATOM 1166 N N . THR A 1 149 ? -4.274 -4.786 8.133 1.00 92.06 149 THR A N 1
ATOM 1167 C CA . THR A 1 149 ? -5.566 -4.996 7.459 1.00 92.06 149 THR A CA 1
ATOM 1168 C C . THR A 1 149 ? -6.509 -5.858 8.297 1.00 92.06 149 THR A C 1
ATOM 1170 O O . THR A 1 149 ? -7.692 -5.533 8.416 1.00 92.06 149 THR A O 1
ATOM 1173 N N . MET A 1 150 ? -5.999 -6.927 8.917 1.00 92.12 150 MET A N 1
ATOM 1174 C CA . MET A 1 150 ? -6.778 -7.783 9.810 1.00 92.12 150 MET A CA 1
ATOM 1175 C C . MET A 1 150 ? -7.307 -7.006 11.014 1.00 92.12 150 MET A C 1
ATOM 1177 O O . MET A 1 150 ? -8.495 -7.097 11.317 1.00 92.12 150 MET A O 1
ATOM 1181 N N . HIS A 1 151 ? -6.458 -6.209 11.665 1.00 93.38 151 HIS A N 1
ATOM 1182 C CA . HIS A 1 151 ? -6.853 -5.406 12.819 1.00 93.38 151 HIS A CA 1
ATOM 1183 C C . HIS A 1 151 ? -7.886 -4.332 12.471 1.00 93.38 151 HIS A C 1
ATOM 1185 O O . HIS A 1 151 ? -8.886 -4.201 13.178 1.00 93.38 151 HIS A O 1
ATOM 1191 N N . LEU A 1 152 ? -7.692 -3.614 11.360 1.00 94.50 152 LEU A N 1
ATOM 1192 C CA . LEU A 1 152 ? -8.652 -2.615 10.884 1.00 94.50 152 LEU A CA 1
ATOM 1193 C C . LEU A 1 152 ? -10.016 -3.248 10.590 1.00 94.50 152 LEU A C 1
ATOM 1195 O O . LEU A 1 152 ? -11.046 -2.761 11.057 1.00 94.50 152 LEU A O 1
ATOM 1199 N N . SER A 1 153 ? -10.008 -4.364 9.856 1.00 92.06 153 SER A N 1
ATOM 1200 C CA . SER A 1 153 ? -11.226 -5.072 9.454 1.00 92.06 153 SER A CA 1
ATOM 1201 C C . SER A 1 153 ? -11.962 -5.641 10.664 1.00 92.06 153 SER A C 1
ATOM 1203 O O . SER A 1 153 ? -13.173 -5.480 10.784 1.00 92.06 153 SER A O 1
ATOM 1205 N N . LEU A 1 154 ? -11.240 -6.276 11.592 1.00 89.94 154 LEU A N 1
ATOM 1206 C CA . LEU A 1 154 ? -11.829 -6.882 12.782 1.00 89.94 154 LEU A CA 1
ATOM 1207 C C . LEU A 1 154 ? -12.417 -5.829 13.726 1.00 89.94 154 LEU A C 1
ATOM 1209 O O . LEU A 1 154 ? -13.535 -6.011 14.203 1.00 89.94 154 LEU A O 1
ATOM 1213 N N . ASN A 1 155 ? -11.708 -4.719 13.954 1.00 91.50 155 ASN A N 1
ATOM 1214 C CA . ASN A 1 155 ? -12.225 -3.617 14.763 1.00 91.50 155 ASN A CA 1
ATOM 1215 C C . ASN A 1 155 ? -13.483 -3.003 14.130 1.00 91.50 155 ASN A C 1
ATOM 1217 O O . ASN A 1 155 ? -14.484 -2.808 14.816 1.00 91.50 155 ASN A O 1
ATOM 1221 N N . CYS A 1 156 ? -13.470 -2.772 12.814 1.00 90.88 156 CYS A N 1
ATOM 1222 C CA . CYS A 1 156 ? -14.640 -2.275 12.096 1.00 90.88 156 CYS A CA 1
ATOM 1223 C C . CYS A 1 156 ? -15.834 -3.237 12.203 1.00 90.88 156 CYS A C 1
ATOM 1225 O O . CYS A 1 156 ? -16.942 -2.808 12.525 1.00 90.88 156 CYS A O 1
ATOM 1227 N N . LEU A 1 157 ? -15.619 -4.540 12.001 1.00 88.94 157 LEU A N 1
ATOM 1228 C CA . LEU A 1 157 ? -16.680 -5.536 12.134 1.00 88.94 157 LEU A CA 1
ATOM 1229 C C . LEU A 1 157 ? -17.251 -5.555 13.555 1.00 88.94 157 LEU A C 1
ATOM 1231 O O . LEU A 1 157 ? -18.464 -5.475 13.701 1.00 88.94 157 LEU A O 1
ATOM 1235 N N . ARG A 1 158 ? -16.410 -5.587 14.597 1.00 87.19 158 ARG A N 1
ATOM 1236 C CA . ARG A 1 158 ? -16.849 -5.589 16.008 1.00 87.19 158 ARG A CA 1
ATOM 1237 C C . ARG A 1 158 ? -17.680 -4.362 16.379 1.00 87.19 158 ARG A C 1
ATOM 1239 O O . ARG A 1 158 ? -18.660 -4.481 17.103 1.00 87.19 158 ARG A O 1
ATOM 1246 N N . GLN A 1 159 ? -17.339 -3.193 15.842 1.00 86.81 159 GLN A N 1
ATOM 1247 C CA . GLN A 1 159 ? -18.111 -1.969 16.076 1.00 86.81 159 GLN A CA 1
ATOM 1248 C C . GLN A 1 159 ? -19.505 -1.996 15.428 1.00 86.81 159 GLN A C 1
ATOM 1250 O O . GLN A 1 159 ? -20.401 -1.294 15.892 1.00 86.81 159 GLN A O 1
ATOM 1255 N N . ASN A 1 160 ? -19.700 -2.803 14.381 1.00 86.50 160 ASN A N 1
ATOM 1256 C CA . ASN A 1 160 ? -20.947 -2.865 13.613 1.00 86.50 160 ASN A CA 1
ATOM 1257 C C . ASN A 1 160 ? -21.743 -4.167 13.830 1.00 86.50 160 ASN A C 1
ATOM 1259 O O . ASN A 1 160 ? -22.888 -4.276 13.393 1.00 86.50 160 ASN A O 1
ATOM 1263 N N . ARG A 1 161 ? -21.167 -5.168 14.507 1.00 84.88 161 ARG A N 1
ATOM 1264 C CA . ARG A 1 161 ? -21.731 -6.516 14.674 1.00 84.88 161 ARG A CA 1
ATOM 1265 C C . ARG A 1 161 ? -21.775 -6.908 16.147 1.00 84.88 161 ARG A C 1
ATOM 1267 O O . ARG A 1 161 ? -20.746 -7.173 16.756 1.00 84.88 161 ARG A O 1
ATOM 1274 N N . LYS A 1 162 ? -22.985 -7.000 16.708 1.00 79.62 162 LYS A N 1
ATOM 1275 C CA . LYS A 1 162 ? -23.211 -7.363 18.123 1.00 79.62 162 LYS A CA 1
ATOM 1276 C C . LYS A 1 162 ? -22.885 -8.824 18.448 1.00 79.62 162 LYS A C 1
ATOM 1278 O O . LYS A 1 162 ? -22.700 -9.157 19.610 1.00 79.62 162 LYS A O 1
ATOM 1283 N N . ASP A 1 163 ? -22.860 -9.689 17.438 1.00 82.50 163 ASP A N 1
ATOM 1284 C CA . ASP A 1 163 ? -22.561 -11.119 17.550 1.00 82.50 163 ASP A CA 1
ATOM 1285 C C . ASP A 1 163 ? -21.056 -11.421 17.620 1.00 82.50 163 ASP A C 1
ATOM 1287 O O . ASP A 1 163 ? -20.669 -12.551 17.902 1.00 82.50 163 ASP A O 1
ATOM 1291 N N . MET A 1 164 ? -20.201 -10.423 17.383 1.00 77.62 164 MET A N 1
ATOM 1292 C CA . MET A 1 164 ? -18.750 -10.566 17.470 1.00 77.62 164 MET A CA 1
ATOM 1293 C C . MET A 1 164 ? -18.269 -10.144 18.861 1.00 77.62 164 MET A C 1
ATOM 1295 O O . MET A 1 164 ? -18.232 -8.955 19.168 1.00 77.62 164 MET A O 1
ATOM 1299 N N . SER A 1 165 ? -17.884 -11.109 19.697 1.00 71.44 165 SER A N 1
ATOM 1300 C CA . SER A 1 165 ? -17.284 -10.848 21.010 1.00 71.44 165 SER A CA 1
ATOM 1301 C C . SER A 1 165 ? -15.755 -10.724 20.949 1.00 71.44 165 SER A C 1
ATOM 1303 O O . SER A 1 165 ? -15.086 -11.231 20.040 1.00 71.44 165 SER A O 1
ATOM 1305 N N . ASP A 1 166 ? -15.186 -10.048 21.950 1.00 68.62 166 ASP A N 1
ATOM 1306 C CA . ASP A 1 166 ? -13.744 -10.009 22.194 1.00 68.62 166 ASP A CA 1
ATOM 1307 C C . ASP A 1 166 ? -13.302 -11.290 22.916 1.00 68.62 166 ASP A C 1
ATOM 1309 O O . ASP A 1 166 ? -13.111 -11.313 24.128 1.00 68.62 166 ASP A O 1
ATOM 1313 N N . GLU A 1 167 ? -13.154 -12.383 22.166 1.00 74.62 167 GLU A N 1
ATOM 1314 C CA . GLU A 1 167 ? -12.588 -13.632 22.703 1.00 74.62 167 GLU A CA 1
ATOM 1315 C C . GLU A 1 167 ? -11.089 -13.492 23.032 1.00 74.62 167 GLU A C 1
ATOM 1317 O O . GLU A 1 167 ? -10.568 -14.159 23.923 1.00 74.62 167 GLU A O 1
ATOM 1322 N N . TYR A 1 168 ? -10.402 -12.574 22.348 1.00 79.19 168 TYR A N 1
ATOM 1323 C CA . TYR A 1 168 ? -8.964 -12.352 22.474 1.00 79.19 168 TYR A CA 1
ATOM 1324 C C . TYR A 1 168 ? -8.651 -10.883 22.735 1.00 79.19 168 TYR A C 1
ATOM 1326 O O . TYR A 1 168 ? -9.320 -9.991 22.202 1.00 79.19 168 TYR A O 1
ATOM 1334 N N . SER A 1 169 ? -7.587 -10.634 23.504 1.00 83.62 169 SER A N 1
ATOM 1335 C CA . SER A 1 169 ? -7.095 -9.279 23.745 1.00 83.62 169 SER A CA 1
ATOM 1336 C C . SER A 1 169 ? -6.643 -8.615 22.442 1.00 83.62 169 SER A C 1
ATOM 1338 O O . SER A 1 169 ? -6.224 -9.277 21.483 1.00 83.62 169 SER A O 1
ATOM 1340 N N . VAL A 1 170 ? -6.715 -7.283 22.409 1.00 81.62 170 VAL A N 1
ATOM 1341 C CA . VAL A 1 170 ? -6.231 -6.494 21.272 1.00 81.62 170 VAL A CA 1
ATOM 1342 C C . VAL A 1 170 ? -4.754 -6.824 21.024 1.00 81.62 170 VAL A C 1
ATOM 1344 O O . VAL A 1 170 ? -3.963 -6.841 21.961 1.00 81.62 170 VAL A O 1
ATOM 1347 N N . ASN A 1 171 ? -4.403 -7.085 19.762 1.00 87.38 171 ASN A N 1
ATOM 1348 C CA . ASN A 1 171 ? -3.077 -7.521 19.288 1.00 87.38 171 ASN A CA 1
ATOM 1349 C C . ASN A 1 171 ? -2.679 -8.973 19.587 1.00 87.38 171 ASN A C 1
ATOM 1351 O O . ASN A 1 171 ? -1.542 -9.342 19.300 1.00 87.38 171 ASN A O 1
ATOM 1355 N N . THR A 1 172 ? -3.584 -9.821 20.088 1.00 88.38 172 THR A N 1
ATOM 1356 C CA . THR A 1 172 ? -3.327 -11.270 20.078 1.00 88.38 172 THR A CA 1
ATOM 1357 C C . THR A 1 172 ? -3.213 -11.752 18.626 1.00 88.38 172 THR A C 1
ATOM 1359 O O . THR A 1 172 ? -4.177 -11.579 17.871 1.00 88.38 172 THR A O 1
ATOM 1362 N N . PRO A 1 173 ? -2.082 -12.356 18.212 1.00 87.88 173 PRO A N 1
ATOM 1363 C CA . PRO A 1 173 ? -1.910 -12.834 16.850 1.00 87.88 173 PRO A CA 1
ATOM 1364 C C . PRO A 1 173 ? -2.722 -14.114 16.644 1.00 87.88 173 PRO A C 1
ATOM 1366 O O . PRO A 1 173 ? -2.277 -15.223 16.931 1.00 87.88 173 PRO A O 1
ATOM 1369 N N . TYR A 1 174 ? -3.957 -13.939 16.185 1.00 86.56 174 TYR A N 1
ATOM 1370 C CA . TYR A 1 174 ? -4.906 -15.021 15.963 1.00 86.56 174 TYR A CA 1
ATOM 1371 C C . TYR A 1 174 ? -5.621 -14.867 14.618 1.00 86.56 174 TYR A C 1
ATOM 1373 O O . TYR A 1 174 ? -6.123 -13.795 14.271 1.00 86.56 174 TYR A O 1
ATOM 1381 N N . LEU A 1 175 ? -5.681 -15.963 13.859 1.00 87.19 175 LEU A N 1
ATOM 1382 C CA . LEU A 1 175 ? -6.363 -16.036 12.571 1.00 87.19 175 LEU A CA 1
ATOM 1383 C C . LEU A 1 175 ? -7.809 -16.504 12.761 1.00 87.19 175 LEU A C 1
ATOM 1385 O O . LEU A 1 175 ? -8.092 -17.699 12.847 1.00 87.19 175 LEU A O 1
ATOM 1389 N N . THR A 1 176 ? -8.748 -15.559 12.765 1.00 86.12 176 THR A N 1
ATOM 1390 C CA . THR A 1 176 ? -10.177 -15.896 12.707 1.00 86.12 176 THR A CA 1
ATOM 1391 C C . THR A 1 176 ? -10.524 -16.545 11.363 1.00 86.12 176 THR A C 1
ATOM 1393 O O . THR A 1 176 ? -9.873 -16.296 10.345 1.00 86.12 176 THR A O 1
ATOM 1396 N N . GLN A 1 177 ? -11.601 -17.336 11.310 1.00 85.44 177 GLN A N 1
ATOM 1397 C CA . GLN A 1 177 ? -12.061 -17.936 10.049 1.00 85.44 177 GLN A CA 1
ATOM 1398 C C . GLN A 1 177 ? -12.367 -16.873 8.979 1.00 85.44 177 GLN A C 1
ATOM 1400 O O . GLN A 1 177 ? -12.080 -17.069 7.798 1.00 85.44 177 GLN A O 1
ATOM 1405 N N . GLN A 1 178 ? -12.913 -15.728 9.392 1.00 86.19 178 GLN A N 1
ATOM 1406 C CA . GLN A 1 178 ? -13.203 -14.587 8.530 1.00 86.19 178 GLN A CA 1
ATOM 1407 C C . GLN A 1 178 ? -11.915 -13.956 7.993 1.00 86.19 178 GLN A C 1
ATOM 1409 O O . GLN A 1 178 ? -11.854 -13.654 6.803 1.00 86.19 178 GLN A O 1
ATOM 1414 N N . ALA A 1 179 ? -10.879 -13.809 8.829 1.00 87.69 179 ALA A N 1
ATOM 1415 C CA . ALA A 1 179 ? -9.578 -13.306 8.396 1.00 87.69 179 ALA A CA 1
ATOM 1416 C C . ALA A 1 179 ? -8.932 -14.248 7.372 1.00 87.69 179 ALA A C 1
ATOM 1418 O O . ALA A 1 179 ? -8.528 -13.795 6.306 1.00 87.69 179 ALA A O 1
ATOM 1419 N N . VAL A 1 180 ? -8.923 -15.560 7.634 1.00 88.25 180 VAL A N 1
ATOM 1420 C CA . VAL A 1 180 ? -8.406 -16.564 6.686 1.00 88.25 180 VAL A CA 1
ATOM 1421 C C . VAL A 1 180 ? -9.156 -16.498 5.355 1.00 88.25 180 VAL A C 1
ATOM 1423 O O . VAL A 1 180 ? -8.536 -16.431 4.295 1.00 88.25 180 VAL A O 1
ATOM 1426 N N . LYS A 1 181 ? -10.494 -16.454 5.395 1.00 89.00 181 LYS A N 1
ATOM 1427 C CA . LYS A 1 181 ? -11.323 -16.326 4.189 1.00 89.00 181 LYS A CA 1
ATOM 1428 C C . LYS A 1 181 ? -11.037 -15.023 3.437 1.00 89.00 181 LYS A C 1
ATOM 1430 O O . LYS A 1 181 ? -10.984 -15.043 2.211 1.00 89.00 181 LYS A O 1
ATOM 1435 N N . GLY A 1 182 ? -10.868 -13.904 4.139 1.00 89.06 182 GLY A N 1
ATOM 1436 C CA . GLY A 1 182 ? -10.534 -12.614 3.536 1.00 89.06 182 GLY A CA 1
ATOM 1437 C C . GLY A 1 182 ? -9.161 -12.627 2.865 1.00 89.06 182 GLY A C 1
ATOM 1438 O O . GLY A 1 182 ? -9.040 -12.220 1.715 1.00 89.06 182 GLY A O 1
ATOM 1439 N N . LEU A 1 183 ? -8.149 -13.170 3.548 1.00 87.81 183 LEU A N 1
ATOM 1440 C CA . LEU A 1 183 ? -6.786 -13.298 3.028 1.00 87.81 183 LEU A CA 1
ATOM 1441 C C . LEU A 1 183 ? -6.730 -14.175 1.769 1.00 87.81 183 LEU A C 1
ATOM 1443 O O . LEU A 1 183 ? -6.095 -13.784 0.795 1.00 87.81 183 LEU A O 1
ATOM 1447 N N . LEU A 1 184 ? -7.428 -15.316 1.763 1.00 87.06 184 LEU A N 1
ATOM 1448 C CA . LEU A 1 184 ? -7.466 -16.235 0.618 1.00 87.06 184 LEU A CA 1
ATOM 1449 C C . LEU A 1 184 ? -8.227 -15.679 -0.593 1.00 87.06 184 LEU A C 1
ATOM 1451 O O . LEU A 1 184 ? -7.861 -15.971 -1.728 1.00 87.06 184 LEU A O 1
ATOM 1455 N N . ASN A 1 185 ? -9.284 -14.894 -0.367 1.00 88.44 185 ASN A N 1
ATOM 1456 C CA . ASN A 1 185 ? -10.092 -14.316 -1.447 1.00 88.44 185 ASN A CA 1
ATOM 1457 C C . ASN A 1 185 ? -9.578 -12.954 -1.931 1.00 88.44 185 ASN A C 1
ATOM 1459 O O . ASN A 1 185 ? -10.128 -12.394 -2.879 1.00 88.44 185 ASN A O 1
ATOM 1463 N N . CYS A 1 186 ? -8.552 -12.396 -1.286 1.00 87.00 186 CYS A N 1
ATOM 1464 C CA . CYS A 1 186 ? -7.995 -11.110 -1.672 1.00 87.00 186 CYS A CA 1
ATOM 1465 C C . CYS A 1 186 ? -7.283 -11.222 -3.025 1.00 87.00 186 CYS A C 1
ATOM 1467 O O . CYS A 1 186 ? -6.260 -11.896 -3.157 1.00 87.00 186 CYS A O 1
ATOM 1469 N N . HIS A 1 187 ? -7.811 -10.524 -4.031 1.00 83.44 187 HIS A N 1
ATOM 1470 C CA . HIS A 1 187 ? -7.185 -10.402 -5.340 1.00 83.44 187 HIS A CA 1
ATOM 1471 C C . HIS A 1 187 ? -6.705 -8.970 -5.565 1.00 83.44 187 HIS A C 1
ATOM 1473 O O . HIS A 1 187 ? -7.505 -8.066 -5.797 1.00 83.44 187 HIS A O 1
ATOM 1479 N N . TRP A 1 188 ? -5.388 -8.763 -5.517 1.00 85.75 188 TRP A N 1
ATOM 1480 C CA . TRP A 1 188 ? -4.787 -7.444 -5.692 1.00 85.75 188 TRP A CA 1
ATOM 1481 C C . TRP A 1 188 ? -4.084 -7.342 -7.048 1.00 85.75 188 TRP A C 1
ATOM 1483 O O . TRP A 1 188 ? -2.941 -7.774 -7.224 1.00 85.75 188 TRP A O 1
ATOM 1493 N N . LEU A 1 189 ? -4.790 -6.778 -8.029 1.00 89.56 189 LEU A N 1
ATOM 1494 C CA . LEU A 1 189 ? -4.266 -6.583 -9.381 1.00 89.56 189 LEU A CA 1
ATOM 1495 C C . LEU A 1 189 ? -2.969 -5.759 -9.359 1.00 89.56 189 LEU A C 1
ATOM 1497 O O . LEU A 1 189 ? -2.847 -4.772 -8.635 1.00 89.56 189 LEU A O 1
ATOM 1501 N N . GLY A 1 190 ? -1.979 -6.185 -10.144 1.00 89.62 190 GLY A N 1
ATOM 1502 C CA . GLY A 1 190 ? -0.682 -5.513 -10.249 1.00 89.62 190 GLY A CA 1
ATOM 1503 C C . GLY A 1 190 ? 0.241 -5.654 -9.029 1.00 89.62 190 GLY A C 1
ATOM 1504 O O . GLY A 1 190 ? 1.269 -4.975 -8.974 1.00 89.62 190 GLY A O 1
ATOM 1505 N N . ARG A 1 191 ? -0.075 -6.518 -8.054 1.00 88.38 191 ARG A N 1
ATOM 1506 C CA . ARG A 1 191 ? 0.741 -6.768 -6.852 1.00 88.38 191 ARG A CA 1
ATOM 1507 C C . ARG A 1 191 ? 1.113 -8.245 -6.744 1.00 88.38 191 ARG A C 1
ATOM 1509 O O . ARG A 1 191 ? 0.293 -9.069 -6.360 1.00 88.38 191 ARG A O 1
ATOM 1516 N N . CYS A 1 192 ? 2.359 -8.581 -7.087 1.00 89.00 192 CYS A N 1
ATOM 1517 C CA . CYS A 1 192 ? 2.837 -9.971 -7.149 1.00 89.00 192 CYS A CA 1
ATOM 1518 C C . CYS A 1 192 ? 1.883 -10.871 -7.963 1.00 89.00 192 CYS A C 1
ATOM 1520 O O . CYS A 1 192 ? 1.615 -12.020 -7.600 1.00 89.00 192 CYS A O 1
ATOM 1522 N N . GLN A 1 193 ? 1.345 -10.337 -9.062 1.00 90.88 193 GLN A N 1
ATOM 1523 C CA . GLN A 1 193 ? 0.319 -11.000 -9.854 1.00 90.88 193 GLN A CA 1
ATOM 1524 C C . GLN A 1 193 ? 0.968 -11.849 -10.947 1.00 90.88 193 GLN A C 1
ATOM 1526 O O . GLN A 1 193 ? 1.783 -11.356 -11.727 1.00 90.88 193 GLN A O 1
ATOM 1531 N N . LYS A 1 194 ? 0.580 -13.124 -11.040 1.00 90.62 194 LYS A N 1
ATOM 1532 C CA . LYS A 1 194 ? 0.976 -14.005 -12.146 1.00 90.62 194 LYS A CA 1
ATOM 1533 C C . LYS A 1 194 ? -0.185 -14.197 -13.102 1.00 90.62 194 LYS A C 1
ATOM 1535 O O . LYS A 1 194 ? -1.286 -14.523 -12.668 1.00 90.62 194 LYS A O 1
ATOM 1540 N N . ILE A 1 195 ? 0.079 -14.052 -14.394 1.00 92.62 195 ILE A N 1
ATOM 1541 C CA . ILE A 1 195 ? -0.901 -14.265 -15.458 1.00 92.62 195 ILE A CA 1
ATOM 1542 C C . ILE A 1 195 ? -0.281 -15.185 -16.505 1.00 92.62 195 ILE A C 1
ATOM 1544 O O . ILE A 1 195 ? 0.871 -15.008 -16.899 1.00 92.62 195 ILE A O 1
ATOM 1548 N N . LYS A 1 196 ? -1.044 -16.172 -16.975 1.00 93.12 196 LYS A N 1
ATOM 1549 C CA . LYS A 1 196 ? -0.686 -16.931 -18.173 1.00 93.12 196 LYS A CA 1
ATOM 1550 C C . LYS A 1 196 ? -1.252 -16.197 -19.385 1.00 93.12 196 LYS A C 1
ATOM 1552 O O . LYS A 1 196 ? -2.464 -16.044 -19.489 1.00 93.12 196 LYS A O 1
ATOM 1557 N N . TYR A 1 197 ? -0.383 -15.750 -20.282 1.00 92.50 197 TYR A N 1
ATOM 1558 C CA . TYR A 1 197 ? -0.766 -15.036 -21.498 1.00 92.50 197 TYR A CA 1
ATOM 1559 C C . TYR A 1 197 ? -0.094 -15.700 -22.697 1.00 92.50 197 TYR A C 1
ATOM 1561 O O . TYR A 1 197 ? 1.127 -15.652 -22.830 1.00 92.50 197 TYR A O 1
ATOM 1569 N N . PHE A 1 198 ? -0.881 -16.377 -23.537 1.00 92.62 198 PHE A N 1
ATOM 1570 C CA . PHE A 1 198 ? -0.378 -17.292 -24.569 1.00 92.62 198 PHE A CA 1
ATOM 1571 C C . PHE A 1 198 ? 0.658 -18.286 -24.001 1.00 92.62 198 PHE A C 1
ATOM 1573 O O . PHE A 1 198 ? 0.355 -19.065 -23.094 1.00 92.62 198 PHE A O 1
ATOM 1580 N N . ASN A 1 199 ? 1.880 -18.260 -24.530 1.00 90.81 199 ASN A N 1
ATOM 1581 C CA . ASN A 1 199 ? 3.024 -19.067 -24.118 1.00 90.81 199 ASN A CA 1
ATOM 1582 C C . ASN A 1 199 ? 3.899 -18.386 -23.045 1.00 90.81 199 ASN A C 1
ATOM 1584 O O . ASN A 1 199 ? 4.946 -18.926 -22.689 1.00 90.81 199 ASN A O 1
ATOM 1588 N N . PHE A 1 200 ? 3.481 -17.237 -22.504 1.00 91.19 200 PHE A N 1
ATOM 1589 C CA . PHE A 1 200 ? 4.204 -16.498 -21.471 1.00 91.19 200 PHE A CA 1
ATOM 1590 C C . PHE A 1 200 ? 3.575 -16.663 -20.086 1.00 91.19 200 PHE A C 1
ATOM 1592 O O . PHE A 1 200 ? 2.354 -16.659 -19.913 1.00 91.19 200 PHE A O 1
ATOM 1599 N N . TYR A 1 201 ? 4.442 -16.724 -19.075 1.00 93.88 201 TYR A N 1
ATOM 1600 C CA . TYR A 1 201 ? 4.076 -16.491 -17.681 1.00 93.88 201 TYR A CA 1
ATOM 1601 C C . TYR A 1 201 ? 4.473 -15.066 -17.305 1.00 93.88 201 TYR A C 1
ATOM 1603 O O . TYR A 1 201 ? 5.639 -14.777 -17.026 1.00 93.88 201 TYR A O 1
ATOM 1611 N N . VAL A 1 202 ? 3.493 -14.171 -17.316 1.00 95.06 202 VAL A N 1
ATOM 1612 C CA . VAL A 1 202 ? 3.676 -12.750 -17.039 1.00 95.06 202 VAL A CA 1
ATOM 1613 C C . VAL A 1 202 ? 3.624 -12.528 -15.531 1.00 95.06 202 VAL A C 1
ATOM 1615 O O . VAL A 1 202 ? 2.675 -12.938 -14.867 1.00 95.06 202 VAL A O 1
ATOM 1618 N N . HIS A 1 203 ? 4.658 -11.885 -14.995 1.00 94.75 203 HIS A N 1
ATOM 1619 C CA . HIS A 1 203 ? 4.760 -11.507 -13.588 1.00 94.75 203 HIS A CA 1
ATOM 1620 C C . HIS A 1 203 ? 4.621 -9.987 -13.498 1.00 94.75 203 HIS A C 1
ATOM 1622 O O . HIS A 1 203 ? 5.517 -9.261 -13.922 1.00 94.75 203 HIS A O 1
ATOM 1628 N N . LEU A 1 204 ? 3.485 -9.510 -12.991 1.00 94.12 204 LEU A N 1
ATOM 1629 C CA . LEU A 1 204 ? 3.156 -8.091 -12.904 1.00 94.12 204 LEU A CA 1
ATOM 1630 C C . LEU A 1 204 ? 3.341 -7.578 -11.476 1.00 94.12 204 LEU A C 1
ATOM 1632 O O . LEU A 1 204 ? 2.828 -8.161 -10.514 1.00 94.12 204 LEU A O 1
ATOM 1636 N N . HIS A 1 205 ? 4.049 -6.456 -11.348 1.00 93.19 205 HIS A N 1
ATOM 1637 C CA . HIS A 1 205 ? 4.218 -5.767 -10.076 1.00 93.19 205 HIS A CA 1
ATOM 1638 C C . HIS A 1 205 ? 4.442 -4.259 -10.264 1.00 93.19 205 HIS A C 1
ATOM 1640 O O . HIS A 1 205 ? 5.375 -3.847 -10.945 1.00 93.19 205 HIS A O 1
ATOM 1646 N N . GLY A 1 206 ? 3.655 -3.423 -9.583 1.00 91.56 206 GLY A N 1
ATOM 1647 C CA . GLY A 1 206 ? 3.813 -1.959 -9.562 1.00 91.56 206 GLY A CA 1
ATOM 1648 C C . GLY A 1 206 ? 4.898 -1.448 -8.599 1.00 91.56 206 GLY A C 1
ATOM 1649 O O . GLY A 1 206 ? 4.645 -0.526 -7.819 1.00 91.56 206 GLY A O 1
ATOM 1650 N N . ALA A 1 207 ? 6.070 -2.094 -8.554 1.00 90.06 207 ALA A N 1
ATOM 1651 C CA . ALA A 1 207 ? 7.165 -1.679 -7.668 1.00 90.06 207 ALA A CA 1
ATOM 1652 C C . ALA A 1 207 ? 7.846 -0.423 -8.220 1.00 90.06 207 ALA A C 1
ATOM 1654 O O . ALA A 1 207 ? 8.140 -0.346 -9.408 1.00 90.06 207 ALA A O 1
ATOM 1655 N N . HIS A 1 208 ? 8.089 0.559 -7.357 1.00 87.44 208 HIS A N 1
ATOM 1656 C CA . HIS A 1 208 ? 8.646 1.856 -7.764 1.00 87.44 208 HIS A CA 1
ATOM 1657 C C . HIS A 1 208 ? 9.455 2.554 -6.655 1.00 87.44 208 HIS A C 1
ATOM 1659 O O . HIS A 1 208 ? 9.842 3.714 -6.792 1.00 87.44 208 HIS A O 1
ATOM 1665 N N . THR A 1 209 ? 9.734 1.842 -5.563 1.00 84.94 209 THR A N 1
ATOM 1666 C CA . THR A 1 209 ? 10.620 2.244 -4.459 1.00 84.94 209 THR A CA 1
ATOM 1667 C C . THR A 1 209 ? 11.695 1.174 -4.280 1.00 84.94 209 THR A C 1
ATOM 1669 O O . THR A 1 209 ? 11.501 0.038 -4.708 1.00 84.94 209 THR A O 1
ATOM 1672 N N . LEU A 1 210 ? 12.821 1.486 -3.632 1.00 86.56 210 LEU A N 1
ATOM 1673 C CA . LEU A 1 210 ? 13.876 0.484 -3.406 1.00 86.56 210 LEU A CA 1
ATOM 1674 C C . LEU A 1 210 ? 13.351 -0.733 -2.630 1.00 86.56 210 LEU A C 1
ATOM 1676 O O . LEU A 1 210 ? 13.628 -1.867 -3.002 1.00 86.56 210 LEU A O 1
ATOM 1680 N N . GLU A 1 211 ? 12.541 -0.501 -1.600 1.00 83.25 211 GLU A N 1
ATOM 1681 C CA . GLU A 1 211 ? 11.922 -1.556 -0.795 1.00 83.25 211 GLU A CA 1
ATOM 1682 C C . GLU A 1 211 ? 10.953 -2.417 -1.621 1.00 83.25 211 GLU A C 1
ATOM 1684 O O . GLU A 1 211 ? 11.085 -3.639 -1.660 1.00 83.25 211 GLU A O 1
ATOM 1689 N N . SER A 1 212 ? 10.030 -1.796 -2.365 1.00 85.62 212 SER A N 1
ATOM 1690 C CA . SER A 1 212 ? 9.087 -2.555 -3.200 1.00 85.62 212 SER A CA 1
ATOM 1691 C C . SER A 1 212 ? 9.782 -3.301 -4.343 1.00 85.62 212 SER A C 1
ATOM 1693 O O . SER A 1 212 ? 9.339 -4.387 -4.717 1.00 85.62 212 SER A O 1
ATOM 1695 N N . MET A 1 213 ? 10.895 -2.775 -4.867 1.00 91.44 213 MET A N 1
ATOM 1696 C CA . MET A 1 213 ? 11.721 -3.465 -5.862 1.00 91.44 213 MET A CA 1
ATOM 1697 C C . MET A 1 213 ? 12.410 -4.703 -5.277 1.00 91.44 213 MET A C 1
ATOM 1699 O O . MET A 1 213 ? 12.471 -5.718 -5.966 1.00 91.44 213 MET A O 1
ATOM 1703 N N . GLN A 1 214 ? 12.885 -4.659 -4.025 1.00 90.56 214 GLN A N 1
ATOM 1704 C CA . GLN A 1 214 ? 13.455 -5.831 -3.338 1.00 90.56 214 GLN A CA 1
ATOM 1705 C C . GLN A 1 214 ? 12.417 -6.947 -3.202 1.00 90.56 214 GLN A C 1
ATOM 1707 O O . GLN A 1 214 ? 12.685 -8.099 -3.539 1.00 90.56 214 GLN A O 1
ATOM 1712 N N . ILE A 1 215 ? 11.201 -6.592 -2.788 1.00 87.88 215 ILE A N 1
ATOM 1713 C CA . ILE A 1 215 ? 10.096 -7.542 -2.622 1.00 87.88 215 ILE A CA 1
ATOM 1714 C C . ILE A 1 215 ? 9.682 -8.135 -3.969 1.00 87.88 215 ILE A C 1
ATOM 1716 O O . ILE A 1 215 ? 9.556 -9.352 -4.093 1.00 87.88 215 ILE A O 1
ATOM 1720 N N . CYS A 1 216 ? 9.538 -7.293 -4.996 1.00 92.12 216 CYS A N 1
ATOM 1721 C CA . CYS A 1 216 ? 9.218 -7.729 -6.352 1.00 92.12 216 CYS A CA 1
ATOM 1722 C C . CYS A 1 216 ? 10.290 -8.670 -6.922 1.00 92.12 216 CYS A C 1
ATOM 1724 O O . CYS A 1 216 ? 9.964 -9.728 -7.462 1.00 92.12 216 CYS A O 1
ATOM 1726 N N . ALA A 1 217 ? 11.570 -8.307 -6.802 1.00 94.06 217 ALA A N 1
ATOM 1727 C CA . ALA A 1 217 ? 12.678 -9.104 -7.318 1.00 94.06 217 ALA A CA 1
ATOM 1728 C C . ALA A 1 217 ? 12.822 -10.440 -6.571 1.00 94.06 217 ALA A C 1
ATOM 1730 O O . ALA A 1 217 ? 12.989 -11.483 -7.207 1.00 94.06 217 ALA A O 1
ATOM 1731 N N . GLY A 1 218 ? 12.679 -10.429 -5.242 1.00 92.62 218 GLY A N 1
ATOM 1732 C CA . GLY A 1 218 ? 12.662 -11.633 -4.411 1.00 92.62 218 GLY A CA 1
ATOM 1733 C C . GLY A 1 218 ? 11.514 -12.567 -4.769 1.00 92.62 218 GLY A C 1
ATOM 1734 O O . GLY A 1 218 ? 11.735 -13.752 -5.022 1.00 92.62 218 GLY A O 1
ATOM 1735 N N . TRP A 1 219 ? 10.304 -12.021 -4.890 1.00 91.81 219 TRP A N 1
ATOM 1736 C CA . TRP A 1 219 ? 9.130 -12.764 -5.334 1.00 91.81 219 TRP A CA 1
ATOM 1737 C C . TRP A 1 219 ? 9.333 -13.387 -6.721 1.00 91.81 219 TRP A C 1
ATOM 1739 O O . TRP A 1 219 ? 9.110 -14.587 -6.895 1.00 91.81 219 TRP A O 1
ATOM 1749 N N . PHE A 1 220 ? 9.802 -12.619 -7.710 1.00 93.88 220 PHE A N 1
ATOM 1750 C CA . PHE A 1 220 ? 10.062 -13.147 -9.052 1.00 93.88 220 PHE A CA 1
ATOM 1751 C C . PHE A 1 220 ? 11.139 -14.240 -9.038 1.00 93.88 220 PHE A C 1
ATOM 1753 O O . PHE A 1 220 ? 10.976 -15.280 -9.678 1.00 93.88 220 PHE A O 1
ATOM 1760 N N . SER A 1 221 ? 12.224 -14.046 -8.284 1.00 93.38 221 SER A N 1
ATOM 1761 C CA . SER A 1 221 ? 13.305 -15.031 -8.170 1.00 93.38 221 SER A CA 1
ATOM 1762 C C . SER A 1 221 ? 12.809 -16.348 -7.567 1.00 93.38 221 SER A C 1
ATOM 1764 O O . SER A 1 221 ? 13.006 -17.407 -8.161 1.00 93.38 221 SER A O 1
ATOM 1766 N N . GLN A 1 222 ? 12.060 -16.289 -6.462 1.00 90.81 222 GLN A N 1
ATOM 1767 C CA . GLN A 1 222 ? 11.469 -17.465 -5.815 1.00 90.81 222 GLN A CA 1
ATOM 1768 C C . GLN A 1 222 ? 10.496 -18.198 -6.740 1.00 90.81 222 GLN A C 1
ATOM 1770 O O . GLN A 1 222 ? 10.547 -19.420 -6.881 1.00 90.81 222 GLN A O 1
ATOM 1775 N N . THR A 1 223 ? 9.620 -17.449 -7.404 1.00 90.50 223 THR A N 1
ATOM 1776 C CA . THR A 1 223 ? 8.541 -18.023 -8.210 1.00 90.50 223 THR A CA 1
ATOM 1777 C C . THR A 1 223 ? 8.985 -18.523 -9.578 1.00 90.50 223 THR A C 1
ATOM 1779 O O . THR A 1 223 ? 8.331 -19.397 -10.144 1.00 90.50 223 THR A O 1
ATOM 1782 N N . SER A 1 224 ? 10.113 -18.023 -10.082 1.00 92.25 224 SER A N 1
ATOM 1783 C CA . SER A 1 224 ? 10.748 -18.489 -11.314 1.00 92.25 224 SER A CA 1
ATOM 1784 C C . SER A 1 224 ? 11.934 -19.430 -11.068 1.00 92.25 224 SER A C 1
ATOM 1786 O O . SER A 1 224 ? 12.589 -19.814 -12.036 1.00 92.25 224 SER A O 1
ATOM 1788 N N . ARG A 1 225 ? 12.227 -19.821 -9.812 1.00 89.12 225 ARG A N 1
ATOM 1789 C CA . ARG A 1 225 ? 13.477 -20.527 -9.451 1.00 89.12 225 ARG A CA 1
ATOM 1790 C C . ARG A 1 225 ? 13.696 -21.834 -10.211 1.00 89.12 225 ARG A C 1
ATOM 1792 O O . ARG A 1 225 ? 14.825 -22.162 -10.546 1.00 89.12 225 ARG A O 1
ATOM 1799 N N . TYR A 1 226 ? 12.614 -22.559 -10.490 1.00 90.06 226 TYR A N 1
ATOM 1800 C CA . TYR A 1 226 ? 12.643 -23.841 -11.201 1.00 90.06 226 TYR A CA 1
ATOM 1801 C C . TYR A 1 226 ? 12.284 -23.732 -12.683 1.00 90.06 226 TYR A C 1
ATOM 1803 O O . TYR A 1 226 ? 12.264 -24.736 -13.393 1.00 90.06 226 TYR A O 1
ATOM 1811 N N . SER A 1 227 ? 11.987 -22.524 -13.161 1.00 90.38 227 SER A N 1
ATOM 1812 C CA . SER A 1 227 ? 11.696 -22.305 -14.570 1.00 90.38 227 SER A CA 1
ATOM 1813 C C . SER A 1 227 ? 12.985 -22.367 -15.382 1.00 90.38 227 SER A C 1
ATOM 1815 O O . SER A 1 227 ? 13.942 -21.652 -15.088 1.00 90.38 227 SER A O 1
ATOM 1817 N N . ARG A 1 228 ? 12.981 -23.186 -16.436 1.00 89.88 228 ARG A N 1
ATOM 1818 C CA . ARG A 1 228 ? 14.045 -23.216 -17.453 1.00 89.88 228 ARG A CA 1
ATOM 1819 C C . ARG A 1 228 ? 13.794 -22.236 -18.603 1.00 89.88 228 ARG A C 1
ATOM 1821 O O . ARG A 1 228 ? 14.613 -22.142 -19.508 1.00 89.88 228 ARG A O 1
ATOM 1828 N N . ASN A 1 229 ? 12.664 -21.528 -18.586 1.00 91.94 229 ASN A N 1
ATOM 1829 C CA . ASN A 1 229 ? 12.310 -20.588 -19.643 1.00 91.94 229 ASN A CA 1
ATOM 1830 C C . ASN A 1 229 ? 13.198 -19.342 -19.585 1.00 91.94 229 ASN A C 1
ATOM 1832 O O . ASN A 1 229 ? 13.591 -18.896 -18.502 1.00 91.94 229 ASN A O 1
ATOM 1836 N N . SER A 1 230 ? 13.433 -18.729 -20.746 1.00 94.69 230 SER A N 1
ATOM 1837 C CA . SER A 1 230 ? 14.081 -17.423 -20.828 1.00 94.69 230 SER A CA 1
ATOM 1838 C C . SER A 1 230 ? 13.310 -16.385 -20.012 1.00 94.69 230 SER A C 1
ATOM 1840 O O . SER A 1 230 ? 12.086 -16.270 -20.101 1.00 94.69 230 SER A O 1
ATOM 1842 N N . LYS A 1 231 ? 14.043 -15.628 -19.198 1.00 96.25 231 LYS A N 1
ATOM 1843 C CA . LYS A 1 231 ? 13.497 -14.578 -18.333 1.00 96.25 231 LYS A CA 1
ATOM 1844 C C . LYS A 1 231 ? 13.650 -13.230 -19.021 1.00 96.25 231 LYS A C 1
ATOM 1846 O O . LYS A 1 231 ? 14.767 -12.867 -19.384 1.00 96.25 231 LYS A O 1
ATOM 1851 N N . ILE A 1 232 ? 12.552 -12.501 -19.172 1.00 96.88 232 ILE A N 1
ATOM 1852 C CA . ILE A 1 232 ? 12.517 -11.181 -19.807 1.00 96.88 232 ILE A CA 1
ATOM 1853 C C . ILE A 1 232 ? 12.088 -10.163 -18.753 1.00 96.88 232 ILE A C 1
ATOM 1855 O O . ILE A 1 232 ? 11.088 -10.382 -18.070 1.00 96.88 232 ILE A O 1
ATOM 1859 N N . LEU A 1 233 ? 12.841 -9.073 -18.610 1.00 97.44 233 LEU A N 1
ATOM 1860 C CA . LEU A 1 233 ? 12.448 -7.935 -17.781 1.00 97.44 233 LEU A CA 1
ATOM 1861 C C . LEU A 1 233 ? 11.817 -6.871 -18.675 1.00 97.44 233 LEU A C 1
ATOM 1863 O O . LEU A 1 233 ? 12.462 -6.399 -19.602 1.00 97.44 233 LEU A O 1
ATOM 1867 N N . ILE A 1 234 ? 10.587 -6.467 -18.374 1.00 96.75 234 ILE A N 1
ATOM 1868 C CA . ILE A 1 234 ? 9.974 -5.267 -18.950 1.00 96.75 234 ILE A CA 1
ATOM 1869 C C . ILE A 1 234 ? 9.913 -4.230 -17.835 1.00 96.75 234 ILE A C 1
ATOM 1871 O O . ILE A 1 234 ? 9.344 -4.503 -16.778 1.00 96.75 234 ILE A O 1
ATOM 1875 N N . PHE A 1 235 ? 10.529 -3.069 -18.042 1.00 96.19 235 PHE A N 1
ATOM 1876 C CA . PHE A 1 235 ? 10.683 -2.052 -17.008 1.00 96.19 235 PHE A CA 1
ATOM 1877 C C . PHE A 1 235 ? 10.238 -0.674 -17.495 1.00 96.19 235 PHE A C 1
ATOM 1879 O O . PHE A 1 235 ? 10.559 -0.253 -18.605 1.00 96.19 235 PHE A O 1
ATOM 1886 N N . ASN A 1 236 ? 9.526 0.035 -16.622 1.00 92.50 236 ASN A N 1
ATOM 1887 C CA . ASN A 1 236 ? 9.196 1.445 -16.770 1.00 92.50 236 ASN A CA 1
ATOM 1888 C C . ASN A 1 236 ? 9.102 2.092 -15.378 1.00 92.50 236 ASN A C 1
ATOM 1890 O O . ASN A 1 236 ? 8.778 1.435 -14.390 1.00 92.50 236 ASN A O 1
ATOM 1894 N N . THR A 1 237 ? 9.353 3.396 -15.305 1.00 89.06 237 THR A N 1
ATOM 1895 C CA . THR A 1 237 ? 9.173 4.239 -14.116 1.00 89.06 237 THR A CA 1
ATOM 1896 C C . THR A 1 237 ? 8.604 5.574 -14.555 1.00 89.06 237 THR A C 1
ATOM 1898 O O . THR A 1 237 ? 8.957 6.056 -15.623 1.00 89.06 237 THR A O 1
ATOM 1901 N N . THR A 1 238 ? 7.792 6.220 -13.727 1.00 81.12 238 THR A N 1
ATOM 1902 C CA . THR A 1 238 ? 7.345 7.604 -13.964 1.00 81.12 238 THR A CA 1
ATOM 1903 C C . THR A 1 238 ? 8.187 8.605 -13.167 1.00 81.12 238 THR A C 1
ATOM 1905 O O . THR A 1 238 ? 8.850 8.220 -12.196 1.00 81.12 238 THR A O 1
ATOM 1908 N N . GLY A 1 239 ? 8.164 9.882 -13.559 1.00 77.69 239 GLY A N 1
ATOM 1909 C CA . GLY A 1 239 ? 8.854 10.965 -12.850 1.00 77.69 239 GLY A CA 1
ATOM 1910 C C . GLY A 1 239 ? 10.382 10.823 -12.780 1.00 77.69 239 GLY A C 1
ATOM 1911 O O . GLY A 1 239 ? 10.995 10.027 -13.493 1.00 77.69 239 GLY A O 1
ATOM 1912 N N . HIS A 1 240 ? 11.008 11.588 -11.882 1.00 75.19 240 HIS A N 1
ATOM 1913 C CA . HIS A 1 240 ? 12.470 11.737 -11.780 1.00 75.19 240 HIS A CA 1
ATOM 1914 C C . HIS A 1 240 ? 13.160 10.699 -10.874 1.00 75.19 240 HIS A C 1
ATOM 1916 O O . HIS A 1 240 ? 14.085 11.021 -10.129 1.00 75.19 240 HIS A O 1
ATOM 1922 N N . ARG A 1 241 ? 12.706 9.443 -10.893 1.00 82.62 241 ARG A N 1
ATOM 1923 C CA . ARG A 1 241 ? 13.279 8.387 -10.040 1.00 82.62 241 ARG A CA 1
ATOM 1924 C C . ARG A 1 241 ? 14.650 7.932 -10.552 1.00 82.62 241 ARG A C 1
ATOM 1926 O O . ARG A 1 241 ? 14.861 7.803 -11.755 1.00 82.62 241 ARG A O 1
ATOM 1933 N N . ASP A 1 242 ? 15.558 7.611 -9.629 1.00 89.44 242 ASP A N 1
ATOM 1934 C CA . ASP A 1 242 ? 16.881 7.053 -9.942 1.00 89.44 242 ASP A CA 1
ATOM 1935 C C . ASP A 1 242 ? 16.751 5.603 -10.447 1.00 89.44 242 ASP A C 1
ATOM 1937 O O . ASP A 1 242 ? 16.764 4.632 -9.680 1.00 89.44 242 ASP A O 1
ATOM 1941 N N . SER A 1 243 ? 16.589 5.458 -11.764 1.00 93.06 243 SER A N 1
ATOM 1942 C CA . SER A 1 243 ? 16.400 4.158 -12.407 1.00 93.06 243 SER A CA 1
ATOM 1943 C C . SER A 1 243 ? 17.618 3.248 -12.260 1.00 93.06 243 SER A C 1
ATOM 1945 O O . SER A 1 243 ? 17.435 2.038 -12.147 1.00 93.06 243 SER A O 1
ATOM 1947 N N . LYS A 1 244 ? 18.842 3.790 -12.164 1.00 94.06 244 LYS A N 1
ATOM 1948 C CA . LYS A 1 244 ? 20.057 2.989 -11.940 1.00 94.06 244 LYS A CA 1
ATOM 1949 C C . LYS A 1 244 ? 19.990 2.266 -10.595 1.00 94.06 244 LYS A C 1
ATOM 1951 O O . LYS A 1 244 ? 20.244 1.062 -10.532 1.00 94.06 244 LYS A O 1
ATOM 1956 N N . LYS A 1 245 ? 19.596 2.961 -9.519 1.00 94.00 245 LYS A N 1
ATOM 1957 C CA . LYS A 1 245 ? 19.412 2.326 -8.200 1.00 94.00 245 LYS A CA 1
ATOM 1958 C C . LYS A 1 245 ? 18.300 1.280 -8.206 1.00 94.00 245 LYS A C 1
ATOM 1960 O O . LYS A 1 245 ? 18.489 0.209 -7.634 1.00 94.00 245 LYS A O 1
ATOM 1965 N N . LEU A 1 246 ? 17.169 1.569 -8.856 1.00 94.94 246 LEU A N 1
ATOM 1966 C CA . LEU A 1 246 ? 16.046 0.630 -8.939 1.00 94.94 246 LEU A CA 1
ATOM 1967 C C . LEU A 1 246 ? 16.421 -0.632 -9.728 1.00 94.94 246 LEU A C 1
ATOM 1969 O O . LEU A 1 246 ? 16.156 -1.731 -9.255 1.00 94.94 246 LEU A O 1
ATOM 1973 N N . LEU A 1 247 ? 17.079 -0.490 -10.884 1.00 96.38 247 LEU A N 1
ATOM 1974 C CA . LEU A 1 247 ? 17.461 -1.591 -11.779 1.00 96.38 247 LEU A CA 1
ATOM 1975 C C . LEU A 1 247 ? 18.582 -2.477 -11.231 1.00 96.38 247 LEU A C 1
ATOM 1977 O O . LEU A 1 247 ? 18.635 -3.668 -11.546 1.00 96.38 247 LEU A O 1
ATOM 1981 N N . LYS A 1 248 ? 19.446 -1.937 -10.362 1.00 96.31 248 LYS A N 1
ATOM 1982 C CA . LYS A 1 248 ? 20.470 -2.730 -9.666 1.00 96.31 248 LYS A CA 1
ATOM 1983 C C . LYS A 1 248 ? 19.856 -3.886 -8.866 1.00 96.31 248 LYS A C 1
ATOM 1985 O O . LYS A 1 248 ? 20.482 -4.936 -8.751 1.00 96.31 248 LYS A O 1
ATOM 1990 N N . ILE A 1 249 ? 18.639 -3.702 -8.351 1.00 96.12 249 ILE A N 1
ATOM 1991 C CA . ILE A 1 249 ? 17.938 -4.684 -7.522 1.00 96.12 249 ILE A CA 1
ATOM 1992 C C . ILE A 1 249 ? 17.536 -5.924 -8.332 1.00 96.12 249 ILE A C 1
ATOM 1994 O O . ILE A 1 249 ? 18.098 -6.978 -8.073 1.00 96.12 249 ILE A O 1
ATOM 1998 N N . PRO A 1 250 ? 16.644 -5.876 -9.343 1.00 96.38 250 PRO A N 1
ATOM 1999 C CA . PRO A 1 250 ? 16.262 -7.079 -10.082 1.00 96.38 250 PRO A CA 1
ATOM 2000 C C . PRO A 1 250 ? 17.473 -7.780 -10.715 1.00 96.38 250 PRO A C 1
ATOM 2002 O O . PRO A 1 250 ? 17.515 -9.010 -10.726 1.00 96.38 250 PRO A O 1
ATOM 2005 N N . LYS A 1 251 ? 18.499 -7.023 -11.140 1.00 95.31 251 LYS A N 1
ATOM 2006 C CA . LYS A 1 251 ? 19.766 -7.574 -11.644 1.00 95.31 251 LYS A CA 1
ATOM 2007 C C . LYS A 1 251 ? 20.503 -8.450 -10.624 1.00 95.31 251 LYS A C 1
ATOM 2009 O O . LYS A 1 251 ? 21.144 -9.415 -11.025 1.00 95.31 251 LYS A O 1
ATOM 2014 N N . SER A 1 252 ? 20.438 -8.136 -9.327 1.00 95.44 252 SER A N 1
ATOM 2015 C CA . SER A 1 252 ? 21.109 -8.931 -8.288 1.00 95.44 252 SER A CA 1
ATOM 2016 C C . SER A 1 252 ? 20.351 -10.204 -7.905 1.00 95.44 252 SER A C 1
ATOM 2018 O O . SER A 1 252 ? 20.919 -11.061 -7.238 1.00 95.44 252 SER A O 1
ATOM 2020 N N . PHE A 1 253 ? 19.080 -10.340 -8.295 1.00 94.94 253 PHE A N 1
ATOM 2021 C CA . PHE A 1 253 ? 18.243 -11.487 -7.924 1.00 94.94 253 PHE A CA 1
ATOM 2022 C C . PHE A 1 253 ? 18.214 -12.595 -8.973 1.00 94.94 253 PHE A C 1
ATOM 2024 O O . PHE A 1 253 ? 17.974 -13.754 -8.625 1.00 94.94 253 PHE A O 1
ATOM 2031 N N . THR A 1 254 ? 18.371 -12.262 -10.257 1.00 93.38 254 THR A N 1
ATOM 2032 C CA . THR A 1 254 ? 18.344 -13.253 -11.336 1.00 93.38 254 THR A CA 1
ATOM 2033 C C . THR A 1 254 ? 18.925 -12.704 -12.639 1.00 93.38 254 THR A C 1
ATOM 2035 O O . THR A 1 254 ? 19.012 -11.494 -12.840 1.00 93.38 254 THR A O 1
ATOM 2038 N N . VAL A 1 255 ? 19.297 -13.609 -13.545 1.00 93.31 255 VAL A N 1
ATOM 2039 C CA . VAL A 1 255 ? 19.770 -13.265 -14.889 1.00 93.31 255 VAL A CA 1
ATOM 2040 C C . VAL A 1 255 ? 18.576 -13.136 -15.834 1.00 93.31 255 VAL A C 1
ATOM 2042 O O . VAL A 1 255 ? 17.753 -14.051 -15.944 1.00 93.31 255 VAL A O 1
ATOM 2045 N N . PHE A 1 256 ? 18.499 -12.010 -16.541 1.00 95.88 256 PHE A N 1
ATOM 2046 C CA . PHE A 1 256 ? 17.526 -11.771 -17.605 1.00 95.88 256 PHE A CA 1
ATOM 2047 C C . PHE A 1 256 ? 18.187 -11.971 -18.970 1.00 95.88 256 PHE A C 1
ATOM 2049 O O . PHE A 1 256 ? 19.294 -11.499 -19.202 1.00 95.88 256 PHE A O 1
ATOM 2056 N N . HIS A 1 257 ? 17.497 -12.676 -19.863 1.00 95.94 257 HIS A N 1
ATOM 2057 C CA . HIS A 1 257 ? 17.947 -12.951 -21.231 1.00 95.94 257 HIS A CA 1
ATOM 2058 C C . HIS A 1 257 ? 17.652 -11.776 -22.169 1.00 95.94 257 HIS A C 1
ATOM 2060 O O . HIS A 1 257 ? 18.326 -11.599 -23.176 1.00 95.94 257 HIS A O 1
ATOM 2066 N N . LEU A 1 258 ? 16.631 -10.984 -21.835 1.00 96.56 258 LEU A N 1
ATOM 2067 C CA . LEU A 1 258 ? 16.254 -9.765 -22.536 1.00 96.56 258 LEU A CA 1
ATOM 2068 C C . LEU A 1 258 ? 15.723 -8.758 -21.515 1.00 96.56 258 LEU A C 1
ATOM 2070 O O . LEU A 1 258 ? 14.987 -9.129 -20.597 1.00 96.56 258 LEU A O 1
ATOM 2074 N N . VAL A 1 259 ? 16.086 -7.489 -21.687 1.00 97.69 259 VAL A N 1
ATOM 2075 C CA . VAL A 1 259 ? 15.543 -6.377 -20.906 1.00 97.69 259 VAL A CA 1
ATOM 2076 C C . VAL A 1 259 ? 14.968 -5.348 -21.866 1.00 97.69 259 VAL A C 1
ATOM 2078 O O . VAL A 1 259 ? 15.657 -4.879 -22.767 1.00 97.69 259 VAL A O 1
ATOM 2081 N N . CYS A 1 260 ? 13.692 -5.027 -21.686 1.00 97.00 260 CYS A N 1
ATOM 2082 C CA . CYS A 1 260 ? 12.946 -4.077 -22.495 1.00 97.00 260 CYS A CA 1
ATOM 2083 C C . CYS A 1 260 ? 12.541 -2.883 -21.632 1.00 97.00 260 CYS A C 1
ATOM 2085 O O . CYS A 1 260 ? 11.900 -3.045 -20.592 1.00 97.00 260 CYS A O 1
ATOM 2087 N N . PHE A 1 261 ? 12.870 -1.684 -22.098 1.00 96.00 261 PHE A N 1
ATOM 2088 C CA . PHE A 1 261 ? 12.445 -0.427 -21.492 1.00 96.00 261 PHE A CA 1
ATOM 2089 C C . PHE A 1 261 ? 11.300 0.150 -22.316 1.00 96.00 261 PHE A C 1
ATOM 2091 O O . PHE A 1 261 ? 11.397 0.210 -23.542 1.00 96.00 261 PHE A O 1
ATOM 2098 N N . VAL A 1 262 ? 10.200 0.514 -21.659 1.00 92.81 262 VAL A N 1
ATOM 2099 C CA . VAL A 1 262 ? 8.947 0.891 -22.335 1.00 92.81 262 VAL A CA 1
ATOM 2100 C C . VAL A 1 262 ? 8.395 2.208 -21.798 1.00 92.81 262 VAL A C 1
ATOM 2102 O O . VAL A 1 262 ? 8.607 2.547 -20.636 1.00 92.81 262 VAL A O 1
ATOM 2105 N N . SER A 1 263 ? 7.684 2.956 -22.642 1.00 88.25 263 SER A N 1
ATOM 2106 C CA . SER A 1 263 ? 6.920 4.146 -22.246 1.00 88.25 263 SER A CA 1
ATOM 2107 C C . SER A 1 263 ? 5.471 3.776 -21.893 1.00 88.25 263 SER A C 1
ATOM 2109 O O . SER A 1 263 ? 5.057 2.631 -22.068 1.00 88.25 263 SER A O 1
ATOM 2111 N N . ASN A 1 264 ? 4.682 4.742 -21.406 1.00 82.06 264 ASN A N 1
ATOM 2112 C CA . ASN A 1 264 ? 3.238 4.557 -21.189 1.00 82.06 264 ASN A CA 1
ATOM 2113 C C . ASN A 1 264 ? 2.406 4.849 -22.453 1.00 82.06 264 ASN A C 1
ATOM 2115 O O . ASN A 1 264 ? 1.189 4.966 -22.375 1.00 82.06 264 ASN A O 1
ATOM 2119 N N . ILE A 1 265 ? 3.049 4.991 -23.613 1.00 76.00 265 ILE A N 1
ATOM 2120 C CA . ILE A 1 265 ? 2.386 5.361 -24.863 1.00 76.00 265 ILE A CA 1
ATOM 2121 C C . ILE A 1 265 ? 1.765 4.102 -25.466 1.00 76.00 265 ILE A C 1
ATOM 2123 O O . ILE A 1 265 ? 2.477 3.199 -25.903 1.00 76.00 265 ILE A O 1
ATOM 2127 N N . THR A 1 266 ? 0.435 4.031 -25.466 1.00 63.50 266 THR A N 1
ATOM 2128 C CA . THR A 1 266 ? -0.315 2.832 -25.872 1.00 63.50 266 THR A CA 1
ATOM 2129 C C . THR A 1 266 ? -0.792 2.859 -27.325 1.00 63.50 266 THR A C 1
ATOM 2131 O O . THR A 1 266 ? -1.114 1.800 -27.861 1.00 63.50 266 THR A O 1
ATOM 2134 N N . THR A 1 267 ? -0.817 4.019 -27.997 1.00 60.09 267 THR A N 1
ATOM 2135 C CA . THR A 1 267 ? -1.225 4.139 -29.410 1.00 60.09 267 THR A CA 1
ATOM 2136 C C . THR A 1 267 ? -0.431 5.214 -30.166 1.00 60.09 267 THR A C 1
ATOM 2138 O O . THR A 1 267 ? 0.063 6.169 -29.574 1.00 60.09 267 THR A O 1
ATOM 2141 N N . ASN A 1 268 ? -0.328 5.064 -31.494 1.00 55.81 268 ASN A N 1
ATOM 2142 C CA . ASN A 1 268 ? 0.265 6.061 -32.403 1.00 55.81 268 ASN A CA 1
ATOM 2143 C C . ASN A 1 268 ? -0.694 7.221 -32.751 1.00 55.81 268 ASN A C 1
ATOM 2145 O O . ASN A 1 268 ? -0.295 8.147 -33.453 1.00 55.81 268 ASN A O 1
ATOM 2149 N N . CYS A 1 269 ? -1.950 7.173 -32.297 1.00 47.38 269 CYS A N 1
ATOM 2150 C CA . CYS A 1 269 ? -2.948 8.213 -32.529 1.00 47.38 269 CYS A CA 1
ATOM 2151 C C . CYS A 1 269 ? -3.223 8.937 -31.214 1.00 47.38 269 CYS A C 1
ATOM 2153 O O . CYS A 1 269 ? -4.096 8.537 -30.449 1.00 47.38 269 CYS A O 1
ATOM 2155 N N . ALA A 1 270 ? -2.487 10.018 -30.969 1.00 45.22 270 ALA A N 1
ATOM 2156 C CA . ALA A 1 270 ? -2.870 11.006 -29.976 1.00 45.22 270 ALA A CA 1
ATOM 2157 C C . ALA A 1 270 ? -4.168 11.687 -30.439 1.00 45.22 270 ALA A C 1
ATOM 2159 O O . ALA A 1 270 ? -4.151 12.691 -31.145 1.00 45.22 270 ALA A O 1
ATOM 2160 N N . ALA A 1 271 ? -5.315 11.121 -30.075 1.00 41.59 271 ALA A N 1
ATOM 2161 C CA . ALA A 1 271 ? -6.405 11.989 -29.679 1.00 41.59 271 ALA A CA 1
ATOM 2162 C C . ALA A 1 271 ? -6.031 12.433 -28.265 1.00 41.59 271 ALA A C 1
ATOM 2164 O O . ALA A 1 271 ? -6.082 11.624 -27.341 1.00 41.59 271 ALA A O 1
ATOM 2165 N N . ASP A 1 272 ? -5.567 13.674 -28.121 1.00 44.78 272 ASP A N 1
ATOM 2166 C CA . ASP A 1 272 ? -5.339 14.322 -26.830 1.00 44.78 272 ASP A CA 1
ATOM 2167 C C . ASP A 1 272 ? -6.683 14.467 -26.103 1.00 44.78 272 ASP A C 1
ATOM 2169 O O . ASP A 1 272 ? -7.273 15.544 -26.022 1.00 44.78 272 ASP A O 1
ATOM 2173 N N . THR A 1 273 ? -7.218 13.360 -25.592 1.00 41.38 273 THR A N 1
ATOM 2174 C CA . THR A 1 273 ? -8.299 13.411 -24.621 1.00 41.38 273 THR A CA 1
ATOM 2175 C C . THR A 1 273 ? -7.719 13.949 -23.310 1.00 41.38 273 THR A C 1
ATOM 2177 O O . THR A 1 273 ? -6.628 13.523 -22.912 1.00 41.38 273 THR A O 1
ATOM 2180 N N . PRO A 1 274 ? -8.400 14.882 -22.619 1.00 44.88 274 PRO A N 1
ATOM 2181 C CA . PRO A 1 274 ? -7.939 15.433 -21.341 1.00 44.88 274 PRO A CA 1
ATOM 2182 C C . PRO A 1 274 ? -7.547 14.353 -20.318 1.00 44.88 274 PRO A C 1
ATOM 2184 O O . PRO A 1 274 ? -6.592 14.542 -19.567 1.00 44.88 274 PRO A O 1
ATOM 2187 N N . ASP A 1 275 ? -8.214 13.195 -20.373 1.00 39.72 275 ASP A N 1
ATOM 2188 C CA . ASP A 1 275 ? -8.025 12.039 -19.485 1.00 39.72 275 ASP A CA 1
ATOM 2189 C C . ASP A 1 275 ? -6.698 11.284 -19.690 1.00 39.72 275 ASP A C 1
ATOM 2191 O O . ASP A 1 275 ? -6.272 10.513 -18.831 1.00 39.72 275 ASP A O 1
ATOM 2195 N N . THR A 1 276 ? -6.015 11.510 -20.816 1.00 40.25 276 THR A N 1
ATOM 2196 C CA . THR A 1 276 ? -4.720 10.895 -21.162 1.00 40.25 276 THR A CA 1
ATOM 2197 C C . THR A 1 276 ? -3.543 11.853 -21.039 1.00 40.25 276 THR A C 1
ATOM 2199 O O . THR A 1 276 ? -2.436 11.500 -21.449 1.00 40.25 276 THR A O 1
ATOM 2202 N N . LYS A 1 277 ? -3.734 13.051 -20.462 1.00 43.81 277 LYS A N 1
ATOM 2203 C CA . LYS A 1 277 ? -2.617 13.949 -20.137 1.00 43.81 277 LYS A CA 1
ATOM 2204 C C . LYS A 1 277 ? -1.720 13.290 -19.091 1.00 43.81 277 LYS A C 1
ATOM 2206 O O . LYS A 1 277 ? -1.868 13.469 -17.885 1.00 43.81 277 LYS A O 1
ATOM 2211 N N . HIS A 1 278 ? -0.765 12.502 -19.571 1.00 53.31 278 HIS A N 1
ATOM 2212 C CA . HIS A 1 278 ? 0.386 12.114 -18.788 1.00 53.31 278 HIS A CA 1
ATOM 2213 C C . HIS A 1 278 ? 1.101 13.391 -18.351 1.00 53.31 278 HIS A C 1
ATOM 2215 O O . HIS A 1 278 ? 1.262 14.322 -19.135 1.00 53.31 278 HIS A O 1
ATOM 2221 N N . VAL A 1 279 ? 1.536 13.417 -17.092 1.00 57.44 279 VAL A N 1
ATOM 2222 C CA . VAL A 1 279 ? 2.319 14.530 -16.535 1.00 57.44 279 VAL A CA 1
ATOM 2223 C C . VAL A 1 279 ? 3.580 14.796 -17.375 1.00 57.44 279 VAL A C 1
ATOM 2225 O O . VAL A 1 279 ? 4.025 15.934 -17.449 1.00 57.44 279 VAL A O 1
ATOM 2228 N N . ASP A 1 280 ? 4.093 13.759 -18.051 1.00 62.81 280 ASP A N 1
ATOM 2229 C CA . ASP A 1 280 ? 5.255 13.820 -18.936 1.00 62.81 280 ASP A CA 1
ATOM 2230 C C . ASP A 1 280 ? 4.843 13.744 -20.418 1.00 62.81 280 ASP A C 1
ATOM 2232 O O . ASP A 1 280 ? 4.093 12.846 -20.831 1.00 62.81 280 ASP A O 1
ATOM 2236 N N . THR A 1 281 ? 5.430 14.613 -21.239 1.00 77.56 281 THR A N 1
ATOM 2237 C CA . THR A 1 281 ? 5.311 14.611 -22.704 1.00 77.56 281 THR A CA 1
ATOM 2238 C C . THR A 1 281 ? 5.849 13.316 -23.321 1.00 77.56 281 THR A C 1
ATOM 2240 O O . THR A 1 281 ? 6.720 12.645 -22.764 1.00 77.56 281 THR A O 1
ATOM 2243 N N . GLN A 1 282 ? 5.388 12.968 -24.527 1.00 81.44 282 GLN A N 1
ATOM 2244 C CA . GLN A 1 282 ? 5.899 11.808 -25.272 1.00 81.44 282 GLN A CA 1
ATOM 2245 C C . GLN A 1 282 ? 7.433 11.812 -25.389 1.00 81.44 282 GLN A C 1
ATOM 2247 O O . GLN A 1 282 ? 8.069 10.776 -25.187 1.00 81.44 282 GLN A O 1
ATOM 2252 N N . THR A 1 283 ? 8.028 12.973 -25.666 1.00 84.31 283 THR A N 1
ATOM 2253 C CA . THR A 1 283 ? 9.483 13.141 -25.761 1.00 84.31 283 THR A CA 1
ATOM 2254 C C . THR A 1 283 ? 10.179 12.800 -24.445 1.00 84.31 283 THR A C 1
ATOM 2256 O O . THR A 1 283 ? 11.121 12.012 -24.443 1.00 84.31 283 THR A O 1
ATOM 2259 N N . GLU A 1 284 ? 9.690 13.315 -23.314 1.00 85.19 284 GLU A N 1
ATOM 2260 C CA . GLU A 1 284 ? 10.259 13.024 -21.990 1.00 85.19 284 GLU A CA 1
ATOM 2261 C C . GLU A 1 284 ? 10.162 11.538 -21.634 1.00 85.19 284 GLU A C 1
ATOM 2263 O O . GLU A 1 284 ? 11.096 10.965 -21.066 1.00 85.19 284 GLU A O 1
ATOM 2268 N N . GLN A 1 285 ? 9.062 10.879 -22.008 1.00 86.56 285 GLN A N 1
ATOM 2269 C CA . GLN A 1 285 ? 8.915 9.440 -21.795 1.00 86.56 285 GLN A CA 1
ATOM 2270 C C . GLN A 1 285 ? 9.919 8.629 -22.625 1.00 86.56 285 GLN A C 1
ATOM 2272 O O . GLN A 1 285 ? 10.500 7.673 -22.109 1.00 86.56 285 GLN A O 1
ATOM 2277 N N . LEU A 1 286 ? 10.150 9.004 -23.887 1.00 88.69 286 LEU A N 1
ATOM 2278 C CA . LEU A 1 286 ? 11.125 8.335 -24.755 1.00 88.69 286 LEU A CA 1
ATOM 2279 C C . LEU A 1 286 ? 12.570 8.577 -24.300 1.00 88.69 286 LEU A C 1
ATOM 2281 O O . LEU A 1 286 ? 13.372 7.645 -24.299 1.00 88.69 286 LEU A O 1
ATOM 2285 N N . GLU A 1 287 ? 12.904 9.790 -23.857 1.00 90.44 287 GLU A N 1
ATOM 2286 C CA . GLU A 1 287 ? 14.220 10.071 -23.274 1.00 90.44 287 GLU A CA 1
ATOM 2287 C C . GLU A 1 287 ? 14.455 9.266 -21.996 1.00 90.44 287 GLU A C 1
ATOM 2289 O O . GLU A 1 287 ? 15.517 8.672 -21.809 1.00 90.44 287 GLU A O 1
ATOM 2294 N N . ARG A 1 288 ? 13.435 9.127 -21.146 1.00 90.88 288 ARG A N 1
ATOM 2295 C CA . ARG A 1 288 ? 13.525 8.277 -19.956 1.00 90.88 288 ARG A CA 1
ATOM 2296 C C . ARG A 1 288 ? 13.793 6.812 -20.301 1.00 90.88 288 ARG A C 1
ATOM 2298 O O . ARG A 1 288 ? 14.602 6.181 -19.622 1.00 90.88 288 ARG A O 1
ATOM 2305 N N . VAL A 1 289 ? 13.163 6.281 -21.349 1.00 93.12 289 VAL A N 1
ATOM 2306 C CA . VAL A 1 289 ? 13.436 4.923 -21.852 1.00 93.12 289 VAL A CA 1
ATOM 2307 C C . VAL A 1 289 ? 14.909 4.780 -22.256 1.00 93.12 289 VAL A C 1
ATOM 2309 O O . VAL A 1 289 ? 15.558 3.814 -21.854 1.00 93.12 289 VAL A O 1
ATOM 2312 N N . LYS A 1 290 ? 15.477 5.764 -22.970 1.00 94.12 290 LYS A N 1
ATOM 2313 C CA . LYS A 1 290 ? 16.907 5.768 -23.339 1.00 94.12 290 LYS A CA 1
ATOM 2314 C C . LYS A 1 290 ? 17.822 5.823 -22.115 1.00 94.12 290 LYS A C 1
ATOM 2316 O O . LYS A 1 290 ? 18.791 5.072 -22.041 1.00 94.12 290 LYS A O 1
ATOM 2321 N N . VAL A 1 291 ? 17.500 6.665 -21.131 1.00 94.56 291 VAL A N 1
ATOM 2322 C CA . VAL A 1 291 ? 18.261 6.768 -19.873 1.00 94.56 291 VAL A CA 1
ATOM 2323 C C . VAL A 1 291 ? 18.227 5.451 -19.097 1.00 94.56 291 VAL A C 1
ATOM 2325 O O . VAL A 1 291 ? 19.252 5.015 -18.579 1.00 94.56 291 VAL A O 1
ATOM 2328 N N . GLN A 1 292 ? 17.070 4.788 -19.018 1.00 95.50 292 GLN A N 1
ATOM 2329 C CA . GLN A 1 292 ? 16.955 3.479 -18.370 1.00 95.50 292 GLN A CA 1
ATOM 2330 C C . GLN A 1 292 ? 17.804 2.415 -19.080 1.00 95.50 292 GLN A C 1
ATOM 2332 O O . GLN A 1 292 ? 18.501 1.661 -18.400 1.00 95.50 292 GLN A O 1
ATOM 2337 N N . ALA A 1 293 ? 17.802 2.399 -20.419 1.00 95.75 293 ALA A N 1
ATOM 2338 C CA . ALA A 1 293 ? 18.642 1.506 -21.215 1.00 95.75 293 ALA A CA 1
ATOM 2339 C C . ALA A 1 293 ? 20.137 1.744 -20.964 1.00 95.75 293 ALA A C 1
ATOM 2341 O O . ALA A 1 293 ? 20.849 0.820 -20.581 1.00 95.75 293 ALA A O 1
ATOM 2342 N N . SER A 1 294 ? 20.588 2.998 -21.051 1.00 96.31 294 SER A N 1
ATOM 2343 C CA . SER A 1 294 ? 21.980 3.364 -20.764 1.00 96.31 294 SER A CA 1
ATOM 2344 C C . SER A 1 294 ? 22.393 2.994 -19.333 1.00 96.31 294 SER A C 1
ATOM 2346 O O . SER A 1 294 ? 23.463 2.425 -19.116 1.00 96.31 294 SER A O 1
ATOM 2348 N N . ASN A 1 295 ? 21.529 3.236 -18.341 1.00 96.19 295 ASN A N 1
ATOM 2349 C CA . ASN A 1 295 ? 21.791 2.842 -16.956 1.00 96.19 295 ASN A CA 1
ATOM 2350 C C . ASN A 1 295 ? 21.945 1.326 -16.795 1.00 96.19 295 ASN A C 1
ATOM 2352 O O . ASN A 1 295 ? 22.777 0.882 -16.001 1.00 96.19 295 ASN A O 1
ATOM 2356 N N . TRP A 1 296 ? 21.158 0.534 -17.526 1.00 96.38 296 TRP A N 1
ATOM 2357 C CA . TRP A 1 296 ? 21.286 -0.920 -17.529 1.00 96.38 296 TRP A CA 1
ATOM 2358 C C . TRP A 1 296 ? 22.598 -1.386 -18.156 1.00 96.38 296 TRP A C 1
ATOM 2360 O O . TRP A 1 296 ? 23.282 -2.217 -17.559 1.00 96.38 296 TRP A O 1
ATOM 2370 N N . ASP A 1 297 ? 22.992 -0.804 -19.290 1.00 95.19 297 ASP A N 1
ATOM 2371 C CA . ASP A 1 297 ? 24.262 -1.116 -19.951 1.00 95.19 297 ASP A CA 1
ATOM 2372 C C . ASP A 1 297 ? 25.446 -0.866 -19.012 1.00 95.19 297 ASP A C 1
ATOM 2374 O O . ASP A 1 297 ? 26.278 -1.752 -18.803 1.00 95.19 297 ASP A O 1
ATOM 2378 N N . HIS A 1 298 ? 25.464 0.286 -18.334 1.00 94.88 298 HIS A N 1
ATOM 2379 C CA . HIS A 1 298 ? 26.472 0.585 -17.317 1.00 94.88 298 HIS A CA 1
ATOM 2380 C C . HIS A 1 298 ? 26.488 -0.451 -16.183 1.00 94.88 298 HIS A C 1
ATOM 2382 O O . HIS A 1 298 ? 27.552 -0.922 -15.795 1.00 94.88 298 HIS A O 1
ATOM 2388 N N . LEU A 1 299 ? 25.323 -0.869 -15.673 1.00 94.56 299 LEU A N 1
ATOM 2389 C CA . LEU A 1 299 ? 25.240 -1.903 -14.631 1.00 94.56 299 LEU A CA 1
ATOM 2390 C C . LEU A 1 299 ? 25.734 -3.285 -15.097 1.00 94.56 299 LEU A C 1
ATOM 2392 O O . LEU A 1 299 ? 26.117 -4.113 -14.261 1.00 94.56 299 LEU A O 1
ATOM 2396 N N . CYS A 1 300 ? 25.677 -3.573 -16.397 1.00 91.19 300 CYS A N 1
ATOM 2397 C CA . CYS A 1 300 ? 26.243 -4.785 -16.985 1.00 91.19 300 CYS A CA 1
ATOM 2398 C C . CYS A 1 300 ? 27.762 -4.686 -17.168 1.00 91.19 300 CYS A C 1
ATOM 2400 O O . CYS A 1 300 ? 28.442 -5.683 -16.944 1.00 91.19 300 CYS A O 1
ATOM 2402 N N . MET A 1 301 ? 28.291 -3.506 -17.502 1.00 89.00 301 MET A N 1
ATOM 2403 C CA . MET A 1 301 ? 29.737 -3.264 -17.615 1.00 89.00 301 MET A CA 1
ATOM 2404 C C . MET A 1 301 ? 30.444 -3.236 -16.252 1.00 89.00 301 MET A C 1
ATOM 2406 O O . MET A 1 301 ? 31.552 -3.750 -16.133 1.00 89.00 301 MET A O 1
ATOM 2410 N N . ASP A 1 302 ? 29.790 -2.680 -15.227 1.00 78.00 302 ASP A N 1
ATOM 2411 C CA . ASP A 1 302 ? 30.315 -2.558 -13.857 1.00 78.00 302 ASP A CA 1
ATOM 2412 C C . ASP A 1 302 ? 30.316 -3.897 -13.086 1.00 78.00 302 ASP A C 1
ATOM 2414 O O . ASP A 1 302 ? 30.781 -3.967 -11.945 1.00 78.00 302 ASP A O 1
ATOM 2418 N N . ALA A 1 303 ? 29.757 -4.971 -13.656 1.00 66.19 303 ALA A N 1
ATOM 2419 C CA . ALA A 1 303 ? 29.804 -6.282 -13.025 1.00 66.19 303 ALA A CA 1
ATOM 2420 C C . ALA A 1 303 ? 31.235 -6.838 -13.119 1.00 66.19 303 ALA A C 1
ATOM 2422 O O . ALA A 1 303 ? 31.793 -6.855 -14.220 1.00 66.19 303 ALA A O 1
ATOM 2423 N N . PRO A 1 304 ? 31.841 -7.327 -12.016 1.00 56.62 304 PRO A N 1
ATOM 2424 C CA . PRO A 1 304 ? 33.087 -8.068 -12.130 1.00 56.62 304 PRO A CA 1
ATOM 2425 C C . PRO A 1 304 ? 32.848 -9.199 -13.127 1.00 56.62 304 PRO A C 1
ATOM 2427 O O . PRO A 1 304 ? 31.841 -9.907 -13.025 1.00 56.62 304 PRO A O 1
ATOM 2430 N N . LYS A 1 305 ? 33.734 -9.327 -14.121 1.00 45.72 305 LYS A N 1
ATOM 2431 C CA . LYS A 1 305 ? 33.745 -10.499 -14.993 1.00 45.72 305 LYS A CA 1
ATOM 2432 C C . LYS A 1 305 ? 33.785 -11.698 -14.054 1.00 45.72 305 LYS A C 1
ATOM 2434 O O . LYS A 1 305 ? 34.759 -11.866 -13.328 1.00 45.72 305 LYS A O 1
ATOM 2439 N N . CYS A 1 306 ? 32.701 -12.467 -13.988 1.00 39.47 306 CYS A N 1
ATOM 2440 C CA . CYS A 1 306 ? 32.778 -13.789 -13.402 1.00 39.47 306 CYS A CA 1
ATOM 2441 C C . CYS A 1 306 ? 33.820 -14.522 -14.240 1.00 39.47 306 CYS A C 1
ATOM 2443 O O . CYS A 1 306 ? 33.568 -14.811 -15.410 1.00 39.47 306 CYS A O 1
ATOM 2445 N N . ASP A 1 307 ? 35.003 -14.736 -13.672 1.00 34.41 307 ASP A N 1
ATOM 2446 C CA . ASP A 1 307 ? 35.941 -15.688 -14.228 1.00 34.41 307 ASP A CA 1
ATOM 2447 C C . ASP A 1 307 ? 35.196 -17.019 -14.295 1.00 34.41 307 ASP A C 1
ATOM 2449 O O . ASP A 1 307 ? 34.730 -17.558 -13.287 1.00 34.41 307 ASP A O 1
ATOM 2453 N N . ASN A 1 308 ? 34.970 -17.465 -15.527 1.00 32.91 308 ASN A N 1
ATOM 2454 C CA . ASN A 1 308 ? 34.342 -18.733 -15.833 1.00 32.91 308 ASN A CA 1
ATOM 2455 C C . ASN A 1 308 ? 35.142 -19.843 -15.144 1.00 32.91 308 ASN A C 1
ATOM 2457 O O . ASN A 1 308 ? 36.231 -20.185 -15.602 1.00 32.91 308 ASN A O 1
ATOM 2461 N N . PHE A 1 309 ? 34.592 -20.437 -14.089 1.00 34.44 309 PHE A N 1
ATOM 2462 C CA . PHE A 1 309 ? 34.928 -21.812 -13.749 1.00 34.44 309 PHE A CA 1
ATOM 2463 C C . PHE A 1 309 ? 34.013 -22.709 -14.584 1.00 34.44 309 PHE A C 1
ATOM 2465 O O . PHE A 1 309 ? 32.820 -22.833 -14.300 1.00 34.44 309 PHE A O 1
ATOM 2472 N N . PHE A 1 310 ? 34.583 -23.221 -15.678 1.00 35.00 310 PHE A N 1
ATOM 2473 C CA . PHE A 1 310 ? 34.143 -24.462 -16.311 1.00 35.00 310 PHE A CA 1
ATOM 2474 C C . PHE A 1 310 ? 34.398 -25.643 -15.371 1.00 35.00 310 PHE A C 1
ATOM 2476 O O . PHE A 1 310 ? 35.404 -25.584 -14.624 1.00 35.00 310 PHE A O 1
#

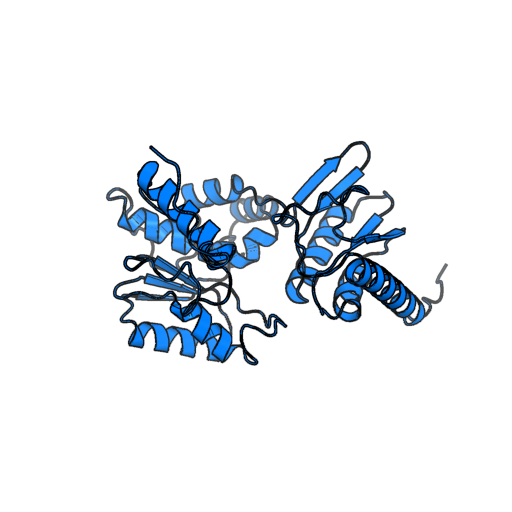Foldseek 3Di:
DPDDDPPDPPPQPDPQLNVLVVVVVVCVVVVDPDDDDDFDAFAQPTSNLPDQPAQEEEAFEFDPDPDPPQDDDSLSSLLRNLNSDAAQHAYEYCYDDVSSVVSSVVSCVVRNHPYYDYADQLVLLQDDPVSVVLVVLFALVCRRCVRRVVLRVLVVCVVVPPPDDCPDDRRPNYQDPVSSVCRNPDDDPQPQDWDDDPPDTDGGHPDAHLVSLLSSLQSCLVVCVPPPDAAEAEDDYDDDDPLLSSVLRNVVRDDHPYYAYDFPDDDPDPPVDVVPPDVDDPVRRVVRSVVNVVSVVVSVVPDPPPPDDD

Sequence (310 aa):
MVQDAQDFENDMPAYFNFLTTSAFHVFLDEKVDVVILEVGIGGEFDCTNIVPNTKTAGITSLGLEQTNCLSKTLKEIAWQKAGIIKPGSTVYTSVVREECIEIIRDRCKEKRAAHFHTVPDFESYFQNEKDLKLKESLSNVSLLNGSLTMHLSLNCLRQNRKDMSDEYSVNTPYLTQQAVKGLLNCHWLGRCQKIKYFNFYVHLHGAHTLESMQICAGWFSQTSRYSRNSKILIFNTTGHRDSKKLLKIPKSFTVFHLVCFVSNITTNCAADTPDTKHVDTQTEQLERVKVQASNWDHLCMDAPKCDNFF

InterPro domains:
  IPR001645 Folylpolyglutamate synthetase [PTHR11136] (9-302)
  IPR001645 Folylpolyglutamate synthetase [TIGR01499] (6-302)
  IPR018109 Folylpolyglutamate synthetase, conserved site [PS01012] (36-51)
  IPR036565 Mur-like, catalytic domain superfamily [G3DSA:3.40.1190.10] (1-164)
  IPR036565 Mur-like, catalytic domain superfamily [SSF53623] (9-128)
  IPR036615 Mur ligase, C-terminal domain superfamily [G3DSA:3.90.190.20] (190-304)
  IPR036615 Mur ligase, C-terminal domain superfamily [SSF53244] (188-267)

pLDDT: mean 84.92, std 16.05, range [32.91, 98.5]

Radius of gyration: 22.9 Å; chains: 1; bounding box: 70×56×56 Å